Protein AF-A0AA38IIN2-F1 (afdb_monomer_lite)

Secondary structure (DSSP, 8-state):
---------PPP-----------------PPPHHHHHHHHHHHHHHHHHHHHHHHHHHHHHHHTTTS-HHHHHHHHHHHTHHHHHHHHHHHHHHTTS-SS--HHHHHHHHHHHHHHHHHHHHHHHHHHHHHHHHTPPP---------PPP--------PPPP-S-HHHHHHHHHHHHHHHHHTTSS-S-----------------

Sequence (205 aa):
MVMTRSQTFDAPHMAGAEGDDNAETFSDSNPTPEDAGNLQILLLKRNRIHDEISRFKLWFETNNLSTSASRLRVRLRDFVRIKAQFDKIHSQIEALDDPTPDLEQATTRLYFENAYYDLCADVEDAIEQKRVNTSSPAPQGNAPTSTPSPSVQLLPNVIKPFRGIYTEWLPFYNTFKTQKVSTFTAAVNRNSTQSTCYFFVKNLI

Organism: NCBI:txid2755281

Radius of gyration: 36.17 Å; chains: 1; bounding box: 112×60×88 Å

pLDDT: mean 70.63, std 22.75, range [29.53, 97.56]

Foldseek 3Di:
DDDDDDDDDDDDDDDDDDPPPPPPPPPPPDQDPVLVVVLVVLVVQLVVLVVVLVVLVVCCVVCLVVDALVVLVVVLVVNVVSLVVNVVSLVSNCVSPPVDPPPVSVVVNVVVVCSSVVSSVVSVVSSVVNVVVVPDDDDDDDDDDDDDDDDDDDDDLDQDDDPPDPVCVVVNVVSVVVVVVPVVPPPDDDDDDDDDDDDDDDDDD

Structure (mmCIF, N/CA/C/O backbone):
data_AF-A0AA38IIN2-F1
#
_entry.id   AF-A0AA38IIN2-F1
#
loop_
_atom_site.group_PDB
_atom_site.id
_atom_site.type_symbol
_atom_site.label_atom_id
_atom_site.label_alt_id
_atom_site.label_comp_id
_atom_site.label_asym_id
_atom_site.label_entity_id
_atom_site.label_seq_id
_atom_site.pdbx_PDB_ins_code
_atom_site.Cartn_x
_atom_site.Cartn_y
_atom_site.Cartn_z
_atom_site.occupancy
_atom_site.B_iso_or_equiv
_atom_site.auth_seq_id
_atom_site.auth_comp_id
_atom_site.auth_asym_id
_atom_site.auth_atom_id
_atom_site.pdbx_PDB_model_num
ATOM 1 N N . MET A 1 1 ? 80.466 -40.285 -0.210 1.00 37.25 1 MET A N 1
ATOM 2 C CA . MET A 1 1 ? 81.226 -39.044 -0.447 1.00 37.25 1 MET A CA 1
ATOM 3 C C . MET A 1 1 ? 80.935 -38.596 -1.875 1.00 37.25 1 MET A C 1
ATOM 5 O O . MET A 1 1 ? 81.467 -39.187 -2.792 1.00 37.25 1 MET A O 1
ATOM 9 N N . VAL A 1 2 ? 79.974 -37.673 -1.997 1.00 37.47 2 VAL A N 1
ATOM 10 C CA . VAL A 1 2 ? 79.935 -36.507 -2.904 1.00 37.47 2 VAL A CA 1
ATOM 11 C C . VAL A 1 2 ? 80.056 -36.687 -4.443 1.00 37.47 2 VAL A C 1
ATOM 13 O O . VAL A 1 2 ? 81.055 -37.190 -4.936 1.00 37.47 2 VAL A O 1
ATOM 16 N N . MET A 1 3 ? 79.073 -36.063 -5.135 1.00 35.34 3 MET A N 1
ATOM 17 C CA . MET A 1 3 ? 79.072 -35.463 -6.500 1.00 35.34 3 MET A CA 1
ATOM 18 C C . MET A 1 3 ? 78.912 -36.403 -7.720 1.00 35.34 3 MET A C 1
ATOM 20 O O . MET A 1 3 ? 79.564 -37.428 -7.792 1.00 35.34 3 MET A O 1
ATOM 24 N N . THR A 1 4 ? 78.104 -36.141 -8.762 1.00 44.09 4 THR A N 1
ATOM 25 C CA . THR A 1 4 ? 77.094 -35.105 -9.088 1.00 44.09 4 THR A CA 1
ATOM 26 C C . THR A 1 4 ? 76.331 -35.538 -10.353 1.00 44.09 4 THR A C 1
ATOM 28 O O . THR A 1 4 ? 76.846 -36.275 -11.187 1.00 44.09 4 THR A O 1
ATOM 31 N N . ARG A 1 5 ? 75.104 -35.031 -10.480 1.00 45.69 5 ARG A N 1
ATOM 32 C CA . ARG A 1 5 ? 74.137 -35.153 -11.584 1.00 45.69 5 ARG A CA 1
ATOM 33 C C . ARG A 1 5 ? 74.576 -34.342 -12.818 1.00 45.69 5 ARG A C 1
ATOM 35 O O . ARG A 1 5 ? 75.129 -33.261 -12.641 1.00 45.69 5 ARG A O 1
ATOM 42 N N . SER A 1 6 ? 74.217 -34.769 -14.031 1.00 44.28 6 SER A N 1
ATOM 43 C CA . SER A 1 6 ? 73.877 -33.851 -15.137 1.00 44.28 6 SER A CA 1
ATOM 44 C C . SER A 1 6 ? 72.943 -34.521 -16.143 1.00 44.28 6 SER A C 1
ATOM 46 O O . SER A 1 6 ? 73.238 -35.576 -16.695 1.00 44.28 6 SER A O 1
ATOM 48 N N . GLN A 1 7 ? 71.780 -33.890 -16.286 1.00 44.19 7 GLN A N 1
ATOM 49 C CA . GLN A 1 7 ? 70.717 -34.147 -17.248 1.00 44.19 7 GLN A CA 1
ATOM 50 C C . GLN A 1 7 ? 71.122 -33.669 -18.644 1.00 44.19 7 GLN A C 1
ATOM 52 O O . GLN A 1 7 ? 71.757 -32.627 -18.771 1.00 44.19 7 GLN A O 1
ATOM 57 N N . THR A 1 8 ? 70.615 -34.345 -19.669 1.00 42.16 8 THR A N 1
ATOM 58 C CA . THR A 1 8 ? 70.169 -33.732 -20.929 1.00 42.16 8 THR A CA 1
ATOM 59 C C . THR A 1 8 ? 68.946 -34.527 -21.385 1.00 42.16 8 THR A C 1
ATOM 61 O O . THR A 1 8 ? 69.006 -35.743 -21.541 1.00 42.16 8 THR A O 1
ATOM 64 N N . PHE A 1 9 ? 67.801 -33.853 -21.468 1.00 39.28 9 PHE A N 1
ATOM 65 C CA . PHE A 1 9 ? 66.529 -34.394 -21.938 1.00 39.28 9 PHE A CA 1
ATOM 66 C C . PHE A 1 9 ? 66.042 -33.388 -22.975 1.00 39.28 9 PHE A C 1
ATOM 68 O O . PHE A 1 9 ? 65.547 -32.326 -22.603 1.00 39.28 9 PHE A O 1
ATOM 75 N N . ASP A 1 10 ? 66.291 -33.680 -24.249 1.00 41.75 10 ASP A N 1
ATOM 76 C CA . ASP A 1 10 ? 65.838 -32.846 -25.358 1.00 41.75 10 ASP A CA 1
ATOM 77 C C . ASP A 1 10 ? 64.460 -33.306 -25.849 1.00 41.75 10 ASP A C 1
ATOM 79 O O . ASP A 1 10 ? 64.135 -34.494 -25.886 1.00 41.75 10 ASP A O 1
ATOM 83 N N . ALA A 1 11 ? 63.649 -32.293 -26.135 1.00 46.84 11 ALA A N 1
ATOM 84 C CA . ALA A 1 11 ? 62.199 -32.254 -26.269 1.00 46.84 11 ALA A CA 1
ATOM 85 C C . ALA A 1 11 ? 61.565 -33.177 -27.331 1.00 46.84 11 ALA A C 1
ATOM 87 O O . ALA A 1 11 ? 62.163 -33.428 -28.380 1.00 46.84 11 ALA A O 1
ATOM 88 N N . PRO A 1 12 ? 60.285 -33.562 -27.151 1.00 48.09 12 PRO A N 1
ATOM 89 C CA . PRO A 1 12 ? 59.449 -34.013 -28.245 1.00 48.09 12 PRO A CA 1
ATOM 90 C C . PRO A 1 12 ? 58.791 -32.845 -29.001 1.00 48.09 12 PRO A C 1
ATOM 92 O O . PRO A 1 12 ? 58.353 -31.839 -28.448 1.00 48.09 12 PRO A O 1
ATOM 95 N N . HIS A 1 13 ? 58.746 -33.087 -30.304 1.00 47.25 13 HIS A N 1
ATOM 96 C CA . HIS A 1 13 ? 58.070 -32.443 -31.421 1.00 47.25 13 HIS A CA 1
ATOM 97 C C . HIS A 1 13 ? 56.700 -31.796 -31.114 1.00 47.25 13 HIS A C 1
ATOM 99 O O . HIS A 1 13 ? 55.785 -32.442 -30.608 1.00 47.25 13 HIS A O 1
ATOM 105 N N . MET A 1 14 ? 56.567 -30.526 -31.510 1.00 44.56 14 MET A N 1
ATOM 106 C CA . MET A 1 14 ? 55.310 -29.783 -31.639 1.00 44.56 14 MET A CA 1
ATOM 107 C C . MET A 1 14 ? 54.423 -30.427 -32.715 1.00 44.56 14 MET A C 1
ATOM 109 O O . MET A 1 14 ? 54.781 -30.405 -33.892 1.00 44.56 14 MET A O 1
ATOM 113 N N . ALA A 1 15 ? 53.258 -30.948 -32.330 1.00 47.69 15 ALA A N 1
ATOM 114 C CA . ALA A 1 15 ? 52.160 -31.251 -33.245 1.00 47.69 15 ALA A CA 1
ATOM 115 C C . ALA A 1 15 ? 50.948 -30.417 -32.820 1.00 47.69 15 ALA A C 1
ATOM 117 O O . ALA A 1 15 ? 50.553 -30.437 -31.654 1.00 47.69 15 ALA A O 1
ATOM 118 N N . GLY A 1 16 ? 50.443 -29.624 -33.765 1.00 43.41 16 GLY A N 1
ATOM 119 C CA . GLY A 1 16 ? 49.413 -28.616 -33.557 1.00 43.41 16 GLY A CA 1
ATOM 120 C C . GLY A 1 16 ? 48.119 -29.193 -32.997 1.00 43.41 16 GLY A C 1
ATOM 121 O O . GLY A 1 16 ? 47.568 -30.151 -33.533 1.00 43.41 16 GLY A O 1
ATOM 122 N N . ALA A 1 17 ? 47.638 -28.565 -31.929 1.00 46.12 17 ALA A N 1
ATOM 123 C CA . ALA A 1 17 ? 46.235 -28.595 -31.574 1.00 46.12 17 ALA A CA 1
ATOM 124 C C . ALA A 1 17 ? 45.556 -27.480 -32.376 1.00 46.12 17 ALA A C 1
ATOM 126 O O . ALA A 1 17 ? 45.857 -26.301 -32.182 1.00 46.12 17 ALA A O 1
ATOM 127 N N . GLU A 1 18 ? 44.699 -27.876 -33.313 1.00 44.84 18 GLU A N 1
ATOM 128 C CA . GLU A 1 18 ? 43.698 -27.007 -33.920 1.00 44.84 18 GLU A CA 1
ATOM 129 C C . GLU A 1 18 ? 42.828 -26.469 -32.778 1.00 44.84 18 GLU A C 1
ATOM 131 O O . GLU A 1 18 ? 42.110 -27.216 -32.114 1.00 44.84 18 GLU A O 1
ATOM 136 N N . GLY A 1 19 ? 43.001 -25.185 -32.469 1.00 43.84 19 GLY A N 1
ATOM 137 C CA . GLY A 1 19 ? 42.084 -24.464 -31.609 1.00 43.84 19 GLY A CA 1
ATOM 138 C C . GLY A 1 19 ? 40.796 -24.267 -32.388 1.00 43.84 19 GLY A C 1
ATOM 139 O O . GLY A 1 19 ? 40.802 -23.593 -33.414 1.00 43.84 19 GLY A O 1
ATOM 140 N N . ASP A 1 20 ? 39.722 -24.885 -31.907 1.00 42.12 20 ASP A N 1
ATOM 141 C CA . ASP A 1 20 ? 38.364 -24.500 -32.256 1.00 42.12 20 ASP A CA 1
ATOM 142 C C . ASP A 1 20 ? 38.212 -23.003 -31.959 1.00 42.12 20 ASP A C 1
ATOM 144 O O . ASP A 1 20 ? 38.086 -22.591 -30.802 1.00 42.12 20 ASP A O 1
ATOM 148 N N . ASP A 1 21 ? 38.222 -22.191 -33.015 1.00 45.72 21 ASP A N 1
ATOM 149 C CA . ASP A 1 21 ? 37.732 -20.818 -33.010 1.00 45.72 21 ASP A CA 1
ATOM 150 C C . ASP A 1 21 ? 36.213 -20.863 -32.808 1.00 45.72 21 ASP A C 1
ATOM 152 O O . ASP A 1 21 ? 35.408 -20.616 -33.709 1.00 45.72 21 ASP A O 1
ATOM 156 N N . ASN A 1 22 ? 35.802 -21.218 -31.592 1.00 48.38 22 ASN A N 1
ATOM 157 C CA . ASN A 1 22 ? 34.455 -21.001 -31.115 1.00 48.38 22 ASN A CA 1
ATOM 158 C C . ASN A 1 22 ? 34.345 -19.496 -30.867 1.00 48.38 22 ASN A C 1
ATOM 160 O O . ASN A 1 22 ? 34.584 -18.996 -29.767 1.00 48.38 22 ASN A O 1
ATOM 164 N N . ALA A 1 23 ? 34.077 -18.761 -31.946 1.00 47.97 23 ALA A N 1
ATOM 165 C CA . ALA A 1 23 ? 33.646 -17.381 -31.895 1.00 47.97 23 ALA A CA 1
ATOM 166 C C . ALA A 1 23 ? 32.319 -17.356 -31.133 1.00 47.97 23 ALA A C 1
ATOM 168 O O . ALA A 1 23 ? 31.242 -17.418 -31.731 1.00 47.97 23 ALA A O 1
ATOM 169 N N . GLU A 1 24 ? 32.403 -17.297 -29.801 1.00 45.38 24 GLU A N 1
ATOM 170 C CA . GLU A 1 24 ? 31.314 -16.826 -28.967 1.00 45.38 24 GLU A CA 1
ATOM 171 C C . GLU A 1 24 ? 30.926 -15.471 -29.534 1.00 45.38 24 GLU A C 1
ATOM 173 O O . GLU A 1 24 ? 31.621 -14.462 -29.402 1.00 45.38 24 GLU A O 1
ATOM 178 N N . THR A 1 25 ? 29.832 -15.495 -30.283 1.00 44.25 25 THR A N 1
ATOM 179 C CA . THR A 1 25 ? 29.162 -14.316 -30.777 1.00 44.25 25 THR A CA 1
ATOM 180 C C . THR A 1 25 ? 28.652 -13.654 -29.512 1.00 44.25 25 THR A C 1
ATOM 182 O O . THR A 1 25 ? 27.611 -14.031 -28.979 1.00 44.25 25 THR A O 1
ATOM 185 N N . PHE A 1 26 ? 29.464 -12.753 -28.960 1.00 47.00 26 PHE A N 1
ATOM 186 C CA . PHE A 1 26 ? 29.083 -11.880 -27.869 1.00 47.00 26 PHE A CA 1
ATOM 187 C C . PHE A 1 26 ? 27.929 -11.052 -28.424 1.00 47.00 26 PHE A C 1
ATOM 189 O O . PHE A 1 26 ? 28.128 -10.102 -29.182 1.00 47.00 26 PHE A O 1
ATOM 196 N N . SER A 1 27 ? 26.716 -11.549 -28.187 1.00 46.03 27 SER A N 1
ATOM 197 C CA . SER A 1 27 ? 25.481 -10.932 -28.623 1.00 46.03 27 SER A CA 1
ATOM 198 C C . SER A 1 27 ? 25.380 -9.644 -27.832 1.00 46.03 27 SER A C 1
ATOM 200 O O . SER A 1 27 ? 24.956 -9.652 -26.678 1.00 46.03 27 SER A O 1
ATOM 202 N N . ASP A 1 28 ? 25.869 -8.567 -28.441 1.00 50.94 28 ASP A N 1
ATOM 203 C CA . ASP A 1 28 ? 25.686 -7.196 -27.998 1.00 50.94 28 ASP A CA 1
ATOM 204 C C . ASP A 1 28 ? 24.179 -7.028 -27.783 1.00 50.94 28 ASP A C 1
ATOM 206 O O . ASP A 1 28 ? 23.395 -6.981 -28.734 1.00 50.94 28 ASP A O 1
ATOM 210 N N . SER A 1 29 ? 23.758 -7.145 -26.522 1.00 60.03 29 SER A N 1
ATOM 211 C CA . SER A 1 29 ? 22.361 -7.297 -26.117 1.00 60.03 29 SER A CA 1
ATOM 212 C C . SER A 1 29 ? 21.715 -5.924 -26.116 1.00 60.03 29 SER A C 1
ATOM 214 O O . SER A 1 29 ? 21.272 -5.416 -25.097 1.00 60.03 29 SER A O 1
ATOM 216 N N . ASN A 1 30 ? 21.728 -5.280 -27.278 1.00 59.03 30 ASN A N 1
ATOM 217 C CA . ASN A 1 30 ? 21.045 -4.022 -27.467 1.00 59.03 30 ASN A CA 1
ATOM 218 C C . ASN A 1 30 ? 19.540 -4.345 -27.479 1.00 59.03 30 ASN A C 1
ATOM 220 O O . ASN A 1 30 ? 19.116 -5.148 -28.321 1.00 59.03 30 ASN A O 1
ATOM 224 N N . PRO A 1 31 ? 18.739 -3.797 -26.547 1.00 61.00 31 PRO A N 1
ATOM 225 C CA . PRO A 1 31 ? 17.331 -4.148 -26.411 1.00 61.00 31 PRO A CA 1
ATOM 226 C C . PRO A 1 31 ? 16.607 -3.934 -27.738 1.00 61.00 31 PRO A C 1
ATOM 228 O O . PRO A 1 31 ? 16.765 -2.900 -28.399 1.00 61.00 31 PRO A O 1
ATOM 231 N N . THR A 1 32 ? 15.820 -4.925 -28.161 1.00 70.69 32 THR A N 1
ATOM 232 C CA . THR A 1 32 ? 15.097 -4.812 -29.426 1.00 70.69 32 THR A CA 1
ATOM 233 C C . THR A 1 32 ? 14.050 -3.689 -29.322 1.00 70.69 32 THR A C 1
ATOM 235 O O . THR A 1 32 ? 13.562 -3.385 -28.229 1.00 70.69 32 THR A O 1
ATOM 238 N N . PRO A 1 33 ? 13.644 -3.046 -30.435 1.00 70.19 33 PRO A N 1
ATOM 239 C CA . PRO A 1 33 ? 12.609 -2.005 -30.406 1.00 70.19 33 PRO A CA 1
ATOM 240 C C . PRO A 1 33 ? 11.280 -2.463 -29.779 1.00 70.19 33 PRO A C 1
ATOM 242 O O . PRO A 1 33 ? 10.521 -1.643 -29.259 1.00 70.19 33 PRO A O 1
ATOM 245 N N . GLU A 1 34 ? 11.000 -3.768 -29.821 1.00 76.38 34 GLU A N 1
ATOM 246 C CA . GLU A 1 34 ? 9.839 -4.389 -29.185 1.00 76.38 34 GLU A CA 1
ATOM 247 C C . GLU A 1 34 ? 9.976 -4.417 -27.653 1.00 76.38 34 GLU A C 1
ATOM 249 O O . GLU A 1 34 ? 9.032 -4.051 -26.947 1.00 76.38 34 GLU A O 1
ATOM 254 N N . ASP A 1 35 ? 11.164 -4.734 -27.132 1.00 78.31 35 ASP A N 1
ATOM 255 C CA . ASP A 1 35 ? 11.463 -4.727 -25.693 1.00 78.31 35 ASP A CA 1
ATOM 256 C C . ASP A 1 35 ? 11.364 -3.318 -25.103 1.00 78.31 35 ASP A C 1
ATOM 258 O O . ASP A 1 35 ? 10.738 -3.119 -24.060 1.00 78.31 35 ASP A O 1
ATOM 262 N N . ALA A 1 36 ? 11.874 -2.311 -25.818 1.00 74.44 36 ALA A N 1
ATOM 263 C CA . ALA A 1 36 ? 11.761 -0.909 -25.415 1.00 74.44 36 ALA A CA 1
ATOM 264 C C . ALA A 1 36 ? 10.294 -0.431 -25.352 1.00 74.44 36 ALA A C 1
ATOM 266 O O . ALA A 1 36 ? 9.897 0.288 -24.428 1.00 74.44 36 ALA A O 1
ATOM 267 N N . GLY A 1 37 ? 9.460 -0.853 -26.310 1.00 81.56 37 GLY A N 1
ATOM 268 C CA . GLY A 1 37 ? 8.020 -0.577 -26.300 1.00 81.56 37 GLY A CA 1
ATOM 269 C C . GLY A 1 37 ? 7.296 -1.263 -25.137 1.00 81.56 37 GLY A C 1
ATOM 270 O O . GLY A 1 37 ? 6.460 -0.649 -24.464 1.00 81.56 37 GLY A O 1
ATOM 271 N N . ASN A 1 38 ? 7.652 -2.515 -24.85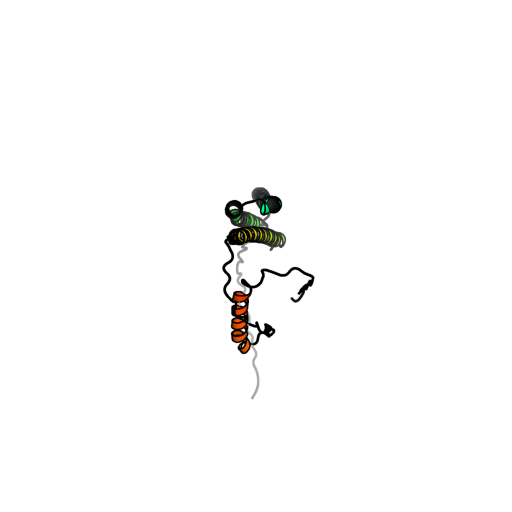1 1.00 89.00 38 ASN A N 1
ATOM 272 C CA . ASN A 1 38 ? 7.104 -3.283 -23.735 1.00 89.00 38 ASN A CA 1
ATOM 273 C C . ASN A 1 38 ? 7.499 -2.686 -22.376 1.00 89.00 38 ASN A C 1
ATOM 275 O O . ASN A 1 38 ? 6.640 -2.553 -21.496 1.00 89.00 38 ASN A O 1
ATOM 279 N N . LEU A 1 39 ? 8.748 -2.243 -22.225 1.00 89.12 39 LEU A N 1
ATOM 280 C CA . LEU A 1 39 ? 9.251 -1.579 -21.024 1.00 89.12 39 LEU A CA 1
ATOM 281 C C . LEU A 1 39 ? 8.462 -0.298 -20.715 1.00 89.12 39 LEU A C 1
ATOM 283 O O . LEU A 1 39 ? 7.964 -0.131 -19.601 1.00 89.12 39 LEU A O 1
ATOM 287 N N . GLN A 1 40 ? 8.240 0.564 -21.711 1.00 90.19 40 GLN A N 1
ATOM 288 C CA . GLN A 1 40 ? 7.426 1.780 -21.558 1.00 90.19 40 GLN A CA 1
ATOM 289 C C . GLN A 1 40 ? 6.001 1.472 -21.073 1.00 90.19 40 GLN A C 1
ATOM 291 O O . GLN A 1 40 ? 5.478 2.125 -20.165 1.00 90.19 40 GLN A O 1
ATOM 296 N N . ILE A 1 41 ? 5.365 0.438 -21.631 1.00 93.81 41 ILE A N 1
ATOM 297 C CA . ILE A 1 41 ? 4.025 0.007 -21.210 1.00 93.81 41 ILE A CA 1
ATOM 298 C C . ILE A 1 41 ? 4.031 -0.458 -19.748 1.00 93.81 41 ILE A C 1
ATOM 300 O O . ILE A 1 41 ? 3.084 -0.173 -19.006 1.00 93.81 41 ILE A O 1
ATOM 304 N N . LEU A 1 42 ? 5.068 -1.175 -19.317 1.00 93.44 42 LEU A N 1
ATOM 305 C CA . LEU A 1 42 ? 5.196 -1.649 -17.941 1.00 93.44 42 LEU A CA 1
ATOM 306 C C . LEU A 1 42 ? 5.449 -0.505 -16.958 1.00 93.44 42 LEU A C 1
ATOM 308 O O . LEU A 1 42 ? 4.787 -0.457 -15.919 1.00 93.44 42 LEU A O 1
ATOM 312 N N . LEU A 1 43 ? 6.301 0.461 -17.308 1.00 92.31 43 LEU A N 1
ATOM 313 C CA . LEU A 1 43 ? 6.528 1.670 -16.511 1.00 92.31 43 LEU A CA 1
ATOM 314 C C . LEU A 1 43 ? 5.228 2.461 -16.313 1.00 92.31 43 LEU A C 1
ATOM 316 O O . LEU A 1 43 ? 4.892 2.844 -15.191 1.00 92.31 43 LEU A O 1
ATOM 320 N N . LEU A 1 44 ? 4.427 2.626 -17.370 1.00 94.38 44 LEU A N 1
ATOM 321 C CA . LEU A 1 44 ? 3.109 3.260 -17.272 1.00 94.38 44 LEU A CA 1
ATOM 322 C C . LEU A 1 44 ? 2.157 2.486 -16.350 1.00 94.38 44 LEU A C 1
ATOM 324 O O . LEU A 1 44 ? 1.428 3.094 -15.564 1.00 94.38 44 LEU A O 1
ATOM 328 N N . LYS A 1 45 ? 2.150 1.149 -16.416 1.00 94.75 45 LYS A N 1
ATOM 329 C CA . LYS A 1 45 ? 1.337 0.314 -15.515 1.00 94.75 45 LYS A CA 1
ATOM 330 C C . LYS A 1 45 ? 1.787 0.444 -14.058 1.00 94.75 45 LYS A C 1
ATOM 332 O O . LYS A 1 45 ? 0.933 0.576 -13.184 1.00 94.75 45 LYS A O 1
ATOM 337 N N . ARG A 1 46 ? 3.098 0.468 -13.797 1.00 94.75 46 ARG A N 1
ATOM 338 C CA . ARG A 1 46 ? 3.671 0.707 -12.462 1.00 94.75 46 ARG A CA 1
ATOM 339 C C . ARG A 1 46 ? 3.237 2.068 -11.913 1.00 94.75 46 ARG A C 1
ATOM 341 O O . ARG A 1 46 ? 2.789 2.150 -10.773 1.00 94.75 46 ARG A O 1
ATOM 348 N N . ASN A 1 47 ? 3.292 3.117 -12.732 1.00 93.31 47 ASN A N 1
ATOM 349 C CA . ASN A 1 47 ? 2.880 4.461 -12.320 1.00 93.31 47 ASN A CA 1
ATOM 350 C C . ASN A 1 47 ? 1.388 4.516 -11.958 1.00 93.31 47 ASN A C 1
ATOM 352 O O . ASN A 1 47 ? 1.023 5.112 -10.951 1.00 93.31 47 ASN A O 1
ATOM 356 N N . ARG A 1 48 ? 0.523 3.810 -12.696 1.00 94.25 48 ARG A N 1
ATOM 357 C CA . ARG A 1 48 ? -0.905 3.710 -12.338 1.00 94.25 48 ARG A CA 1
ATOM 358 C C . ARG A 1 48 ? -1.131 3.069 -10.970 1.00 94.25 48 ARG A C 1
ATOM 360 O O . ARG A 1 48 ? -2.018 3.503 -10.242 1.00 94.25 48 ARG A O 1
ATOM 367 N N . ILE A 1 49 ? -0.338 2.058 -10.621 1.00 95.06 49 ILE A N 1
ATOM 368 C CA . ILE A 1 49 ? -0.377 1.429 -9.296 1.00 95.06 49 ILE A CA 1
ATOM 369 C C . ILE A 1 49 ? 0.071 2.417 -8.212 1.00 95.06 49 ILE A C 1
ATOM 371 O O . ILE A 1 49 ? -0.577 2.540 -7.174 1.00 95.06 49 ILE A O 1
ATOM 375 N N . HIS A 1 50 ? 1.129 3.182 -8.467 1.00 92.38 50 HIS A N 1
ATOM 376 C CA . HIS A 1 50 ? 1.556 4.250 -7.565 1.00 92.38 50 HIS A CA 1
ATOM 377 C C . HIS A 1 50 ? 0.453 5.312 -7.357 1.00 92.38 50 HIS A C 1
ATOM 379 O O . HIS A 1 50 ? 0.184 5.746 -6.230 1.00 92.38 50 HIS A O 1
ATOM 385 N N . ASP A 1 51 ? -0.267 5.677 -8.420 1.00 93.88 51 ASP A N 1
ATOM 386 C CA . ASP A 1 51 ? -1.417 6.581 -8.336 1.00 93.88 51 ASP A CA 1
ATOM 387 C C . ASP A 1 51 ? -2.578 5.980 -7.529 1.00 93.88 51 ASP A C 1
ATOM 389 O O . ASP A 1 51 ? -3.356 6.713 -6.917 1.00 93.88 51 ASP A O 1
ATOM 393 N N . GLU A 1 52 ? -2.750 4.656 -7.512 1.00 94.00 52 GLU A N 1
ATOM 394 C CA . GLU A 1 52 ? -3.739 3.997 -6.647 1.00 94.00 52 GLU A CA 1
ATOM 395 C C . GLU A 1 52 ? -3.391 4.142 -5.166 1.00 94.00 52 GLU A C 1
ATOM 397 O O . GLU A 1 52 ? -4.280 4.481 -4.381 1.00 94.00 52 GLU A O 1
ATOM 402 N N . ILE A 1 53 ? -2.117 3.983 -4.792 1.00 94.94 53 ILE A N 1
ATOM 403 C CA . ILE A 1 53 ? -1.648 4.250 -3.422 1.00 94.94 53 ILE A CA 1
ATOM 404 C C . ILE A 1 53 ? -1.931 5.701 -3.045 1.00 94.94 53 ILE A C 1
ATOM 406 O O . ILE A 1 53 ? -2.565 5.964 -2.023 1.00 94.94 53 ILE A O 1
ATOM 410 N N . SER A 1 54 ? -1.538 6.640 -3.904 1.00 94.62 54 SER A N 1
ATOM 411 C CA . SER A 1 54 ? -1.725 8.075 -3.668 1.00 94.62 54 SER A CA 1
ATOM 412 C C . SER A 1 54 ? -3.204 8.441 -3.500 1.00 94.62 54 SER A C 1
ATOM 414 O O . SER A 1 54 ? -3.579 9.163 -2.575 1.00 94.62 54 SER A O 1
ATOM 416 N N . ARG A 1 55 ? -4.078 7.891 -4.353 1.00 95.88 55 ARG A N 1
ATOM 417 C CA . ARG A 1 55 ? -5.531 8.090 -4.263 1.00 95.88 55 ARG A CA 1
ATOM 418 C C . ARG A 1 55 ? -6.120 7.484 -2.998 1.00 95.88 55 ARG A C 1
ATOM 420 O O . ARG A 1 55 ? -7.008 8.096 -2.402 1.00 95.88 55 ARG A O 1
ATOM 427 N N . PHE A 1 56 ? -5.669 6.297 -2.591 1.00 96.62 56 PHE A N 1
ATOM 428 C CA . PHE A 1 56 ? -6.170 5.683 -1.368 1.00 96.62 56 PHE A CA 1
ATOM 429 C C . PHE A 1 56 ? -5.721 6.456 -0.132 1.00 96.62 56 PHE A C 1
ATOM 431 O O . PHE A 1 56 ? -6.560 6.733 0.723 1.00 96.62 56 PHE A O 1
ATOM 438 N N . LYS A 1 57 ? -4.458 6.887 -0.089 1.00 96.56 57 LYS A N 1
ATOM 439 C CA . LYS A 1 57 ? -3.917 7.737 0.972 1.00 96.56 57 LYS A CA 1
ATOM 440 C C . LYS A 1 57 ? -4.708 9.033 1.115 1.00 96.56 57 LYS A C 1
ATOM 442 O O . LYS A 1 57 ? -5.256 9.290 2.181 1.00 96.56 57 LYS A O 1
ATOM 447 N N . LEU A 1 58 ? -4.875 9.785 0.025 1.00 96.62 58 LEU A N 1
ATOM 448 C CA . LEU A 1 58 ? -5.650 11.029 0.032 1.00 96.62 58 LEU A CA 1
ATOM 449 C C . LEU A 1 58 ? -7.090 10.799 0.506 1.00 96.62 58 LEU A C 1
ATOM 451 O O . LEU A 1 58 ? -7.629 11.552 1.321 1.00 96.62 58 LEU A O 1
ATOM 455 N N . TRP A 1 59 ? -7.729 9.742 -0.004 1.00 96.81 59 TRP A N 1
ATOM 456 C CA . TRP A 1 59 ? -9.072 9.381 0.426 1.00 96.81 59 TRP A CA 1
ATOM 457 C C . TRP A 1 59 ? -9.110 9.062 1.924 1.00 96.81 59 TRP A C 1
ATOM 459 O O . TRP A 1 59 ? -10.020 9.528 2.610 1.00 96.81 59 TRP A O 1
ATOM 469 N N . PHE A 1 60 ? -8.145 8.296 2.431 1.00 96.81 60 PHE A N 1
ATOM 470 C CA . PHE A 1 60 ? -8.065 7.909 3.834 1.00 96.81 60 PHE A CA 1
ATOM 471 C C . PHE A 1 60 ? -7.861 9.128 4.734 1.00 96.81 60 PHE A C 1
ATOM 473 O O . PHE A 1 60 ? -8.671 9.343 5.630 1.00 96.81 60 PHE A O 1
ATOM 480 N N . GLU A 1 61 ? -6.881 9.980 4.445 1.00 94.94 61 GLU A N 1
ATOM 481 C CA . GLU A 1 61 ? -6.608 11.209 5.203 1.00 94.94 61 GLU A CA 1
ATOM 482 C C . GLU A 1 61 ? -7.828 12.141 5.257 1.00 94.94 61 GLU A C 1
ATOM 484 O O . GLU A 1 61 ? -8.115 12.742 6.289 1.00 94.94 61 GLU A O 1
ATOM 489 N N . THR A 1 62 ? -8.603 12.209 4.171 1.00 94.56 62 THR A N 1
ATOM 490 C CA . THR A 1 62 ? -9.799 13.064 4.097 1.00 94.56 62 THR A CA 1
ATOM 491 C C . THR A 1 62 ? -11.016 12.461 4.812 1.00 94.56 62 THR A C 1
ATOM 493 O O . THR A 1 62 ? -11.886 13.190 5.286 1.00 94.56 62 THR A O 1
ATOM 496 N N . ASN A 1 63 ? -11.134 11.129 4.865 1.00 92.75 63 ASN A N 1
ATOM 497 C CA . ASN A 1 63 ? -12.382 10.451 5.247 1.00 92.75 63 ASN A CA 1
ATOM 498 C C . ASN A 1 63 ? -12.265 9.548 6.484 1.00 92.75 63 ASN A C 1
ATOM 500 O O . ASN A 1 63 ? -13.284 9.004 6.920 1.00 92.75 63 ASN A O 1
ATOM 504 N N . ASN A 1 64 ? -11.078 9.339 7.057 1.00 90.44 64 ASN A N 1
ATOM 505 C CA . ASN A 1 64 ? -10.875 8.361 8.131 1.00 90.44 64 ASN A CA 1
ATOM 506 C C . ASN A 1 64 ? -11.753 8.640 9.365 1.00 90.44 64 ASN A C 1
ATOM 508 O O . ASN A 1 64 ? -12.342 7.707 9.911 1.00 90.44 64 ASN A O 1
ATOM 512 N N . LEU A 1 65 ? -11.927 9.899 9.772 1.00 89.38 65 LEU A N 1
ATOM 513 C CA . LEU A 1 65 ? -12.700 10.277 10.957 1.00 89.38 65 LEU A CA 1
ATOM 514 C C . LEU A 1 65 ? -14.195 10.002 10.768 1.00 89.38 65 LEU A C 1
ATOM 516 O O . LEU A 1 65 ? -14.818 9.392 11.637 1.00 89.38 65 LEU A O 1
ATOM 520 N N . SER A 1 66 ? -14.748 10.377 9.613 1.00 91.06 66 SER A N 1
ATOM 521 C CA . SER A 1 66 ? -16.176 10.253 9.289 1.00 91.06 66 SER A CA 1
ATOM 522 C C . SER A 1 66 ? -16.582 8.854 8.815 1.00 91.06 66 SER A C 1
ATOM 524 O O . SER A 1 66 ? -17.764 8.512 8.815 1.00 91.06 66 SER A O 1
ATOM 526 N N . THR A 1 67 ? -15.620 8.016 8.428 1.00 92.88 67 THR A N 1
ATOM 527 C CA . THR A 1 67 ? -15.897 6.680 7.896 1.00 92.88 67 THR A CA 1
ATOM 528 C C . THR A 1 67 ? -16.007 5.625 9.002 1.00 92.88 67 THR A C 1
ATOM 530 O O . THR A 1 67 ? -15.206 5.568 9.936 1.00 92.88 67 THR A O 1
ATOM 533 N N . SER A 1 68 ? -16.999 4.739 8.884 1.00 93.00 68 SER A N 1
ATOM 534 C CA . SER A 1 68 ? -17.169 3.566 9.754 1.00 93.00 68 SER A CA 1
ATOM 535 C C . SER A 1 68 ? -16.044 2.538 9.569 1.00 93.00 68 SER A C 1
ATOM 537 O O . SER A 1 68 ? -15.612 2.302 8.438 1.00 93.00 68 SER A O 1
ATOM 539 N N . ALA A 1 69 ? -15.673 1.821 10.633 1.00 93.69 69 ALA A N 1
ATOM 540 C CA . ALA A 1 69 ? -14.647 0.771 10.586 1.00 93.69 69 ALA A CA 1
ATOM 541 C C . ALA A 1 69 ? -14.929 -0.334 9.543 1.00 93.69 69 ALA A C 1
ATOM 543 O O . ALA A 1 69 ? -14.012 -0.838 8.903 1.00 93.69 69 ALA A O 1
ATOM 544 N N . SER A 1 70 ? -16.196 -0.696 9.315 1.00 94.19 70 SER A N 1
ATOM 545 C CA . SER A 1 70 ? -16.584 -1.689 8.299 1.00 94.19 70 SER A CA 1
ATOM 546 C C . SER A 1 70 ? -16.218 -1.253 6.875 1.00 94.19 70 SER A C 1
ATOM 548 O O . SER A 1 70 ? -15.648 -2.035 6.119 1.00 94.19 70 SER A O 1
ATOM 550 N N . ARG A 1 71 ? -16.488 0.006 6.516 1.00 94.12 71 ARG A N 1
ATOM 551 C CA . ARG A 1 71 ? -16.137 0.573 5.203 1.00 94.12 71 ARG A CA 1
ATOM 552 C C . ARG A 1 71 ? -14.624 0.705 5.009 1.00 94.12 71 ARG A C 1
ATOM 554 O O . ARG A 1 71 ? -14.154 0.469 3.898 1.00 94.12 71 ARG A O 1
ATOM 561 N N . LEU A 1 72 ? -13.874 1.024 6.071 1.00 95.31 72 LEU A N 1
ATOM 562 C CA . LEU A 1 72 ? -12.405 0.999 6.040 1.00 95.31 72 LEU A CA 1
ATOM 563 C C . LEU A 1 72 ? -11.886 -0.412 5.730 1.00 95.31 72 LEU A C 1
ATOM 565 O O . LEU A 1 72 ? -11.099 -0.568 4.803 1.00 95.31 72 LEU A O 1
ATOM 569 N N . ARG A 1 73 ? -12.413 -1.449 6.398 1.00 95.38 73 ARG A N 1
ATOM 570 C CA . ARG A 1 73 ? -12.037 -2.853 6.135 1.00 95.38 73 ARG A CA 1
ATOM 571 C C . ARG A 1 73 ? -12.310 -3.299 4.702 1.00 95.38 73 ARG A C 1
ATOM 573 O O . ARG A 1 73 ? -11.509 -4.034 4.134 1.00 95.38 73 ARG A O 1
ATOM 580 N N . VAL A 1 74 ? -13.442 -2.893 4.123 1.00 95.50 74 VAL A N 1
ATOM 581 C CA . VAL A 1 74 ? -13.764 -3.223 2.722 1.00 95.50 74 VAL A CA 1
ATOM 582 C C . VAL A 1 74 ? -12.719 -2.621 1.788 1.00 95.50 74 VAL A C 1
ATOM 584 O O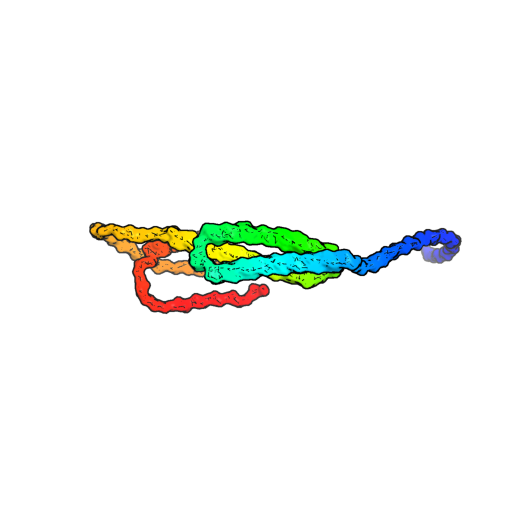 . VAL A 1 74 ? -12.151 -3.339 0.972 1.00 95.50 74 VAL A O 1
ATOM 587 N N . ARG A 1 75 ? -12.403 -1.333 1.957 1.00 95.06 75 ARG A N 1
ATOM 588 C CA . ARG A 1 75 ? -11.392 -0.672 1.126 1.00 95.06 75 ARG A CA 1
ATOM 589 C C . ARG A 1 75 ? -9.993 -1.237 1.322 1.00 95.06 75 ARG A C 1
ATOM 591 O O . ARG A 1 75 ? -9.303 -1.434 0.332 1.00 95.06 75 ARG A O 1
ATOM 598 N N . LEU A 1 76 ? -9.600 -1.539 2.558 1.00 96.00 76 LEU A N 1
ATOM 599 C CA . LEU A 1 76 ? -8.311 -2.167 2.836 1.00 96.00 76 LEU A CA 1
ATOM 600 C C . LEU A 1 76 ? -8.193 -3.524 2.130 1.00 96.00 76 LEU A C 1
ATOM 602 O O . LEU A 1 76 ? -7.197 -3.795 1.471 1.00 96.00 76 LEU A O 1
ATOM 606 N N . ARG A 1 77 ? -9.240 -4.354 2.192 1.00 94.94 77 ARG A N 1
ATOM 607 C CA . ARG A 1 77 ? -9.268 -5.656 1.510 1.00 94.94 77 ARG A CA 1
ATOM 608 C C . ARG A 1 77 ? -9.073 -5.532 -0.000 1.00 94.94 77 ARG A C 1
ATOM 610 O O . ARG A 1 77 ? -8.372 -6.353 -0.589 1.00 94.94 77 ARG A O 1
ATOM 617 N N . ASP A 1 78 ? -9.703 -4.538 -0.618 1.00 93.06 78 ASP A N 1
ATOM 618 C CA . ASP A 1 78 ? -9.539 -4.284 -2.049 1.00 93.06 78 ASP A CA 1
ATOM 619 C C . ASP A 1 78 ? -8.120 -3.777 -2.355 1.00 93.06 78 ASP A C 1
ATOM 621 O O . ASP A 1 78 ? -7.492 -4.240 -3.309 1.00 93.06 78 ASP A O 1
ATOM 625 N N . PHE A 1 79 ? -7.588 -2.900 -1.500 1.00 94.12 79 PHE A N 1
ATOM 626 C CA . PHE A 1 79 ? -6.260 -2.301 -1.625 1.00 94.12 79 PHE A CA 1
ATOM 627 C C . PHE A 1 79 ? -5.113 -3.315 -1.516 1.00 94.12 79 PHE A C 1
ATOM 629 O O . PHE A 1 79 ? -4.145 -3.224 -2.266 1.00 94.12 79 PHE A O 1
ATOM 636 N N . VAL A 1 80 ? -5.232 -4.335 -0.658 1.00 93.25 80 VAL A N 1
ATOM 637 C CA . VAL A 1 80 ? -4.180 -5.354 -0.445 1.00 93.25 80 VAL A CA 1
ATOM 638 C C . VAL A 1 80 ? -3.772 -6.079 -1.740 1.00 93.25 80 VAL A C 1
ATOM 640 O O . VAL A 1 80 ? -2.651 -6.571 -1.870 1.00 93.25 80 VAL A O 1
ATOM 643 N N . ARG A 1 81 ? -4.648 -6.109 -2.751 1.00 92.62 81 ARG A N 1
ATOM 644 C CA . ARG A 1 81 ? -4.359 -6.720 -4.061 1.00 92.62 81 ARG A CA 1
ATOM 645 C C . ARG A 1 81 ? -3.296 -5.967 -4.864 1.00 92.62 81 ARG A C 1
ATOM 647 O O . ARG A 1 81 ? -2.713 -6.554 -5.775 1.00 92.62 81 ARG A O 1
ATOM 654 N N . ILE A 1 82 ? -3.047 -4.698 -4.550 1.00 93.25 82 ILE A N 1
ATOM 655 C CA . ILE A 1 82 ? -2.138 -3.827 -5.302 1.00 93.25 82 ILE A CA 1
ATOM 656 C C . ILE A 1 82 ? -0.686 -4.285 -5.174 1.00 93.25 82 ILE A C 1
ATOM 658 O O . ILE A 1 82 ? 0.039 -4.252 -6.167 1.00 93.25 82 ILE A O 1
ATOM 662 N N . LYS A 1 83 ? -0.273 -4.804 -4.008 1.00 94.69 83 LYS A N 1
ATOM 663 C CA . LYS A 1 83 ? 1.100 -5.297 -3.818 1.00 94.69 83 LYS A CA 1
ATOM 664 C C . LYS A 1 83 ? 1.459 -6.387 -4.832 1.00 94.69 83 LYS A C 1
ATOM 666 O O . LYS A 1 83 ? 2.481 -6.295 -5.497 1.00 94.69 83 LYS A O 1
ATOM 671 N N . ALA A 1 84 ? 0.583 -7.378 -5.008 1.00 94.81 84 ALA A N 1
ATOM 672 C CA . ALA A 1 84 ? 0.822 -8.473 -5.949 1.00 94.81 84 ALA A CA 1
ATOM 673 C C . ALA A 1 84 ? 0.894 -7.993 -7.412 1.00 94.81 84 ALA A C 1
ATOM 675 O O . ALA A 1 84 ? 1.642 -8.550 -8.215 1.00 94.81 84 ALA A O 1
ATOM 676 N N . GLN A 1 85 ? 0.126 -6.958 -7.771 1.00 95.00 85 GLN A N 1
ATOM 677 C CA . GLN A 1 85 ? 0.195 -6.357 -9.105 1.00 95.00 85 GLN A CA 1
ATOM 678 C C . GLN A 1 85 ? 1.512 -5.610 -9.313 1.00 95.00 85 GLN A C 1
ATOM 680 O O . GLN A 1 85 ? 2.120 -5.747 -10.375 1.00 95.00 85 GLN A O 1
ATOM 685 N N . PHE A 1 86 ? 1.956 -4.862 -8.299 1.00 95.69 86 PHE A N 1
ATOM 686 C CA . PHE A 1 86 ? 3.242 -4.179 -8.324 1.00 95.69 86 PHE A CA 1
ATOM 687 C C . PHE A 1 86 ? 4.381 -5.181 -8.474 1.00 95.69 86 PHE A C 1
ATOM 689 O O . PHE A 1 86 ? 5.152 -5.050 -9.415 1.00 95.69 86 PHE A O 1
ATOM 696 N N . ASP A 1 87 ? 4.435 -6.210 -7.621 1.00 94.75 87 ASP A N 1
ATOM 697 C CA . ASP A 1 87 ? 5.488 -7.230 -7.654 1.00 94.75 87 ASP A CA 1
ATOM 698 C C . ASP A 1 87 ? 5.594 -7.863 -9.046 1.00 94.75 87 ASP A C 1
ATOM 700 O O . ASP A 1 87 ? 6.683 -7.966 -9.603 1.00 94.75 87 ASP A O 1
ATOM 704 N N . LYS A 1 88 ? 4.452 -8.207 -9.654 1.00 95.38 88 LYS A N 1
ATOM 705 C CA . LYS A 1 88 ? 4.412 -8.770 -11.006 1.00 95.38 88 LYS A CA 1
ATOM 706 C C . LYS A 1 88 ? 4.966 -7.812 -12.062 1.00 95.38 88 LYS A C 1
ATOM 708 O O . LYS A 1 88 ? 5.745 -8.238 -12.905 1.00 95.38 88 LYS A O 1
ATOM 713 N N . ILE A 1 89 ? 4.523 -6.555 -12.068 1.00 94.50 89 ILE A N 1
ATOM 714 C CA . ILE A 1 89 ? 4.953 -5.572 -13.076 1.00 94.50 89 ILE A CA 1
ATOM 715 C C . ILE A 1 89 ? 6.419 -5.199 -12.870 1.00 94.50 89 ILE A C 1
ATOM 717 O O . ILE A 1 89 ? 7.155 -5.099 -13.843 1.00 94.50 89 ILE A O 1
ATOM 721 N N . HIS A 1 90 ? 6.849 -5.020 -11.624 1.00 93.31 90 HIS A N 1
ATOM 722 C CA . HIS A 1 90 ? 8.218 -4.648 -11.303 1.00 93.31 90 HIS A CA 1
ATOM 72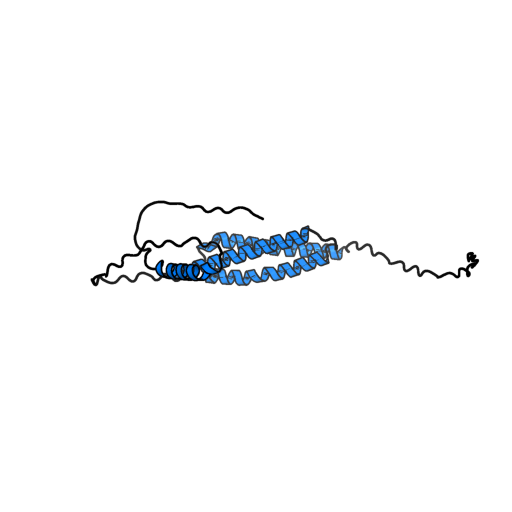3 C C . HIS A 1 90 ? 9.200 -5.757 -11.684 1.00 93.31 90 HIS A C 1
ATOM 725 O O . HIS A 1 90 ? 10.179 -5.467 -12.351 1.00 93.31 90 HIS A O 1
ATOM 731 N N . SER A 1 91 ? 8.879 -7.027 -11.422 1.00 91.44 91 SER A N 1
ATOM 732 C CA . SER A 1 91 ? 9.721 -8.138 -11.887 1.00 91.44 91 SER A CA 1
ATOM 733 C C . SER A 1 91 ? 9.754 -8.294 -13.410 1.00 91.44 91 SER A C 1
ATOM 735 O O . SER A 1 91 ? 10.733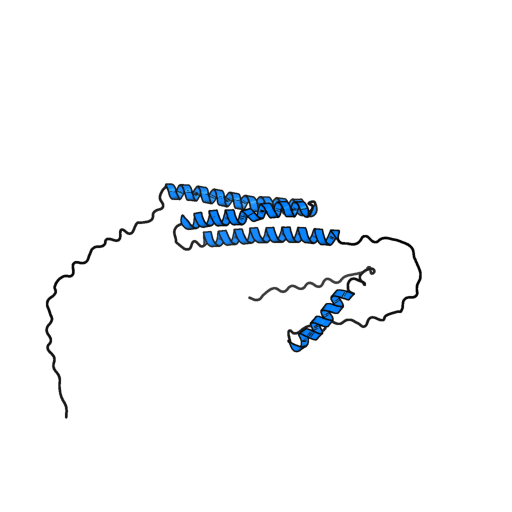 -8.793 -13.949 1.00 91.44 91 SER A O 1
ATOM 737 N N . GLN A 1 92 ? 8.711 -7.862 -14.129 1.00 91.56 92 GLN A N 1
ATOM 738 C CA . GLN A 1 92 ? 8.755 -7.788 -15.596 1.00 91.56 92 GLN A CA 1
ATOM 739 C C . GLN A 1 92 ? 9.644 -6.643 -16.091 1.00 91.56 92 GLN A C 1
ATOM 741 O O . GLN A 1 92 ? 10.254 -6.779 -17.143 1.00 91.56 92 GLN A O 1
ATOM 746 N N . ILE A 1 93 ? 9.712 -5.534 -15.349 1.00 90.62 93 ILE A N 1
ATOM 747 C CA . ILE A 1 93 ? 10.628 -4.422 -15.631 1.00 90.62 93 ILE A CA 1
ATOM 748 C C . ILE A 1 93 ? 12.065 -4.874 -15.374 1.00 90.62 93 ILE A C 1
ATOM 750 O O . ILE A 1 93 ? 12.867 -4.790 -16.286 1.00 90.62 93 ILE A O 1
ATOM 754 N N . GLU A 1 94 ? 12.359 -5.447 -14.204 1.00 88.75 94 GLU A N 1
ATOM 755 C CA . GLU A 1 94 ? 13.689 -5.974 -13.841 1.00 88.75 94 GLU A CA 1
ATOM 756 C C . GLU A 1 94 ? 14.213 -7.028 -14.836 1.00 88.75 94 GLU A C 1
ATOM 758 O O . GLU A 1 94 ? 15.415 -7.217 -14.949 1.00 88.75 94 GLU A O 1
ATOM 763 N N . ALA A 1 95 ? 13.324 -7.736 -15.540 1.00 86.94 95 ALA A N 1
ATOM 764 C CA . ALA A 1 95 ? 13.701 -8.722 -16.553 1.00 86.94 95 ALA A CA 1
ATOM 765 C C . ALA A 1 95 ? 13.993 -8.121 -17.941 1.00 86.94 95 ALA A C 1
ATOM 767 O O . ALA A 1 95 ? 14.589 -8.802 -18.773 1.00 86.94 95 ALA A O 1
ATOM 768 N N . LEU A 1 96 ? 13.513 -6.904 -18.214 1.00 85.19 96 LEU A N 1
ATOM 769 C CA . LEU A 1 96 ? 13.697 -6.190 -19.486 1.00 85.19 96 LEU A CA 1
ATOM 770 C C . LEU A 1 96 ? 14.723 -5.054 -19.381 1.00 85.19 96 LEU A C 1
ATOM 772 O O . LEU A 1 96 ? 15.267 -4.641 -20.401 1.00 85.19 96 LEU A O 1
ATOM 776 N N . ASP A 1 97 ? 14.933 -4.529 -18.176 1.00 78.88 97 ASP A N 1
ATOM 777 C CA . ASP A 1 97 ? 15.980 -3.565 -17.853 1.00 78.88 97 ASP A CA 1
ATOM 778 C C . ASP A 1 97 ? 17.316 -4.316 -17.717 1.00 78.88 97 ASP A C 1
ATOM 780 O O . ASP A 1 97 ? 17.362 -5.420 -17.174 1.00 78.88 97 ASP A O 1
ATOM 784 N N . ASP A 1 98 ? 18.385 -3.755 -18.280 1.00 67.56 98 ASP A N 1
ATOM 785 C CA . ASP A 1 98 ? 19.694 -4.408 -18.446 1.00 67.56 98 ASP A CA 1
ATOM 786 C C . ASP A 1 98 ? 20.242 -4.945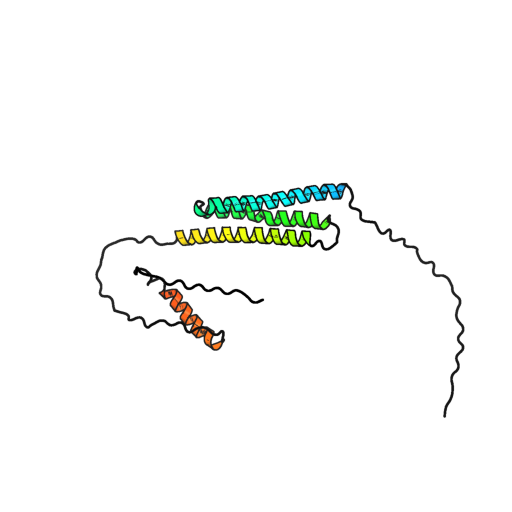 -17.095 1.00 67.56 98 ASP A C 1
ATOM 788 O O . ASP A 1 98 ? 20.045 -4.306 -16.058 1.00 67.56 98 ASP A O 1
ATOM 792 N N . PRO A 1 99 ? 20.965 -6.087 -17.042 1.00 55.91 99 PRO A N 1
ATOM 793 C CA . PRO A 1 99 ? 21.257 -6.826 -15.811 1.00 55.91 99 PRO A CA 1
ATOM 794 C C . PRO A 1 99 ? 22.333 -6.180 -14.922 1.00 55.91 99 PRO A C 1
ATOM 796 O O . PRO A 1 99 ? 22.881 -6.825 -14.021 1.00 55.91 99 PRO A O 1
ATOM 799 N N . THR A 1 100 ? 22.657 -4.906 -15.133 1.00 59.91 100 THR A N 1
ATOM 800 C CA . THR A 1 100 ? 23.336 -4.128 -14.100 1.00 59.91 100 THR A CA 1
ATOM 801 C C . THR A 1 100 ? 22.432 -4.034 -12.872 1.00 59.91 100 THR A C 1
ATOM 803 O O . THR A 1 100 ? 21.234 -3.819 -13.027 1.00 59.91 100 THR A O 1
ATOM 806 N N . PRO A 1 101 ? 22.964 -4.191 -11.645 1.00 57.22 101 PRO A N 1
ATOM 807 C CA . PRO A 1 101 ? 22.185 -4.014 -10.428 1.00 57.22 101 PRO A CA 1
ATOM 808 C C . PRO A 1 101 ? 21.731 -2.558 -10.354 1.00 57.22 101 PRO A C 1
ATOM 810 O O . PRO A 1 101 ? 22.446 -1.690 -9.848 1.00 57.22 101 PRO A O 1
ATOM 813 N N . ASP A 1 102 ? 20.562 -2.295 -10.925 1.00 67.75 102 ASP A N 1
ATOM 814 C CA . ASP A 1 102 ? 20.032 -0.959 -11.030 1.00 67.75 102 ASP A CA 1
ATOM 815 C C . ASP A 1 102 ? 19.533 -0.542 -9.650 1.00 67.75 102 ASP A C 1
ATOM 817 O O . ASP A 1 102 ? 18.495 -0.985 -9.140 1.00 67.75 102 ASP A O 1
ATOM 821 N N . LEU A 1 103 ? 20.344 0.296 -9.005 1.00 78.06 103 LEU A N 1
ATOM 822 C CA . LEU A 1 103 ? 20.024 0.915 -7.730 1.00 78.06 103 LEU A CA 1
ATOM 823 C C . LEU A 1 103 ? 18.660 1.619 -7.806 1.00 78.06 103 LEU A C 1
ATOM 825 O O . LEU A 1 103 ? 17.974 1.701 -6.786 1.00 78.06 103 LEU A O 1
ATOM 829 N N . GLU A 1 104 ? 18.241 2.087 -8.988 1.00 82.88 104 GLU A N 1
ATOM 830 C CA . GLU A 1 104 ? 16.942 2.716 -9.203 1.00 82.88 104 GLU A CA 1
ATOM 831 C C . GLU A 1 104 ? 15.775 1.738 -9.001 1.00 82.88 104 GLU A C 1
ATOM 833 O O . GLU A 1 104 ? 14.836 2.079 -8.272 1.00 82.88 104 GLU A O 1
ATOM 838 N N . GLN A 1 105 ? 15.820 0.519 -9.555 1.00 85.19 105 GLN A N 1
ATOM 839 C CA . GLN A 1 105 ? 14.733 -0.457 -9.372 1.00 85.19 105 GLN A CA 1
ATOM 840 C C . GLN A 1 105 ? 14.623 -0.907 -7.912 1.00 85.19 105 GLN A C 1
ATOM 842 O O . GLN A 1 105 ? 13.537 -0.846 -7.326 1.00 85.19 105 GLN A O 1
ATOM 847 N N . ALA A 1 106 ? 15.750 -1.232 -7.269 1.00 85.62 106 ALA A N 1
ATOM 848 C CA . ALA A 1 106 ? 15.771 -1.602 -5.851 1.00 85.62 106 ALA A CA 1
ATOM 849 C C . ALA A 1 106 ? 15.215 -0.480 -4.955 1.00 85.62 106 ALA A C 1
ATOM 851 O O . ALA A 1 106 ? 14.410 -0.717 -4.049 1.00 85.62 106 ALA A O 1
ATOM 852 N N . THR A 1 107 ? 15.599 0.763 -5.245 1.00 89.31 107 THR A N 1
ATOM 853 C CA . THR A 1 107 ? 15.105 1.952 -4.544 1.00 89.31 107 THR A CA 1
ATOM 854 C C . THR A 1 107 ? 13.610 2.165 -4.789 1.00 89.31 107 THR A C 1
ATOM 856 O O . THR A 1 107 ? 12.859 2.441 -3.853 1.00 89.31 107 THR A O 1
ATOM 859 N N . THR A 1 108 ? 13.148 1.982 -6.026 1.00 89.88 108 THR A N 1
ATOM 860 C CA . THR A 1 108 ? 11.732 2.092 -6.404 1.00 89.88 108 THR A CA 1
ATOM 861 C C . THR A 1 108 ? 10.875 1.080 -5.651 1.00 89.88 108 THR A C 1
ATOM 863 O O . THR A 1 108 ? 9.824 1.445 -5.116 1.00 89.88 108 THR A O 1
ATOM 866 N N . ARG A 1 109 ? 11.327 -0.176 -5.562 1.00 92.12 109 ARG A N 1
ATOM 867 C CA . ARG A 1 109 ? 10.661 -1.218 -4.775 1.00 92.12 109 ARG A CA 1
ATOM 868 C C . ARG A 1 109 ? 10.553 -0.818 -3.309 1.00 92.12 109 ARG A C 1
ATOM 870 O O . ARG A 1 109 ? 9.457 -0.863 -2.757 1.00 92.12 109 ARG A O 1
ATOM 877 N N . LEU A 1 110 ? 11.650 -0.369 -2.703 1.00 93.38 110 LEU A N 1
ATOM 878 C CA . LEU A 1 110 ? 11.665 0.039 -1.299 1.00 93.38 110 LEU A CA 1
ATOM 879 C C . LEU A 1 110 ? 10.688 1.192 -1.017 1.00 93.38 110 LEU A C 1
ATOM 881 O O . LEU A 1 110 ? 9.923 1.132 -0.055 1.00 93.38 110 LEU A O 1
ATOM 885 N N . TYR A 1 111 ? 10.671 2.228 -1.861 1.00 93.69 111 TYR A N 1
ATOM 886 C CA . TYR A 1 111 ? 9.736 3.347 -1.706 1.00 93.69 111 TYR A CA 1
ATOM 887 C C . TYR A 1 111 ? 8.278 2.906 -1.812 1.00 93.69 111 TYR A C 1
ATOM 889 O O . TYR A 1 111 ? 7.448 3.333 -1.006 1.00 93.69 111 TYR A O 1
ATOM 897 N N . PHE A 1 112 ? 7.970 2.046 -2.784 1.00 95.06 112 PHE A N 1
ATOM 898 C CA . PHE A 1 112 ? 6.634 1.487 -2.931 1.00 95.06 112 PHE A CA 1
ATOM 899 C C . PHE A 1 112 ? 6.226 0.681 -1.694 1.00 95.06 112 PHE A C 1
ATOM 901 O O . PHE A 1 112 ? 5.131 0.880 -1.171 1.00 95.06 112 PHE A O 1
ATOM 908 N N . GLU A 1 113 ? 7.094 -0.216 -1.222 1.00 95.69 113 GLU A N 1
ATOM 909 C CA . GLU A 1 113 ? 6.802 -1.102 -0.095 1.00 95.69 113 GLU A CA 1
ATOM 910 C C . GLU A 1 113 ? 6.559 -0.310 1.185 1.00 95.69 113 GLU A C 1
ATOM 912 O O . GLU A 1 113 ? 5.541 -0.534 1.838 1.00 95.69 113 GLU A O 1
ATOM 917 N N . ASN A 1 114 ? 7.410 0.671 1.490 1.00 96.56 114 ASN A N 1
ATOM 918 C CA . ASN A 1 114 ? 7.207 1.553 2.637 1.00 96.56 114 ASN A CA 1
ATOM 919 C C . ASN A 1 114 ? 5.857 2.274 2.543 1.00 96.56 114 ASN A C 1
ATOM 921 O O . ASN A 1 114 ? 5.030 2.151 3.441 1.00 96.56 114 ASN A O 1
ATOM 925 N N . ALA A 1 115 ? 5.567 2.932 1.414 1.00 95.94 115 ALA A N 1
ATOM 926 C CA . ALA A 1 115 ? 4.305 3.650 1.236 1.00 95.94 115 ALA A CA 1
ATOM 927 C C . ALA A 1 115 ? 3.072 2.733 1.336 1.00 95.94 115 ALA A C 1
ATOM 929 O O . ALA A 1 115 ? 2.036 3.132 1.872 1.00 95.94 115 ALA A O 1
ATOM 930 N N . TYR A 1 116 ? 3.169 1.508 0.817 1.00 97.56 116 TYR A N 1
ATOM 931 C CA . TYR A 1 116 ? 2.109 0.510 0.891 1.00 97.56 116 TYR A CA 1
ATOM 932 C C . TYR A 1 116 ? 1.876 0.032 2.328 1.00 97.56 116 TYR A C 1
ATOM 934 O O . TYR A 1 116 ? 0.728 -0.002 2.781 1.00 97.56 116 TYR A O 1
ATOM 942 N N . TYR A 1 117 ? 2.941 -0.354 3.036 1.00 97.56 117 TYR A N 1
ATOM 943 C CA . TYR A 1 117 ? 2.837 -0.909 4.383 1.00 97.56 117 TYR A CA 1
ATOM 944 C C . TYR A 1 117 ? 2.448 0.148 5.411 1.00 97.56 117 TYR A C 1
ATOM 946 O O . TYR A 1 117 ? 1.575 -0.137 6.229 1.00 97.56 117 TYR A O 1
ATOM 954 N N . ASP A 1 118 ? 2.998 1.359 5.312 1.00 97.44 118 ASP A N 1
ATOM 955 C CA . ASP A 1 118 ? 2.622 2.489 6.163 1.00 97.44 118 ASP A CA 1
ATOM 956 C C . ASP A 1 118 ? 1.121 2.772 6.037 1.00 97.44 118 ASP A C 1
ATOM 958 O O . ASP A 1 118 ? 0.399 2.800 7.031 1.00 97.44 118 ASP A O 1
ATOM 962 N N . LEU A 1 119 ? 0.605 2.861 4.805 1.00 97.12 119 LEU A N 1
ATOM 963 C CA . LEU A 1 119 ? -0.818 3.113 4.583 1.00 97.12 119 LEU A CA 1
ATOM 964 C C . LEU A 1 119 ? -1.707 1.965 5.085 1.00 97.12 119 LEU A C 1
ATOM 966 O O . LEU A 1 119 ? -2.796 2.210 5.604 1.00 97.12 119 LEU A O 1
ATOM 970 N N . CYS A 1 120 ? -1.279 0.709 4.932 1.00 97.38 120 CYS A N 1
ATOM 971 C CA . CYS A 1 120 ? -2.024 -0.427 5.479 1.00 97.38 120 CYS A CA 1
ATOM 972 C C . CYS A 1 120 ? -2.080 -0.376 7.009 1.00 97.38 120 CYS A C 1
ATOM 974 O O . CYS A 1 120 ? -3.152 -0.588 7.578 1.00 97.38 120 CYS A O 1
ATOM 976 N N . ALA A 1 121 ? -0.951 -0.079 7.657 1.00 97.12 121 ALA A N 1
ATOM 977 C CA . ALA A 1 121 ? -0.859 0.048 9.105 1.00 97.12 121 ALA A CA 1
ATOM 978 C C . ALA A 1 121 ? -1.751 1.185 9.619 1.00 97.12 121 ALA A C 1
ATOM 980 O O . ALA A 1 121 ? -2.588 0.951 10.488 1.00 97.12 121 ALA A O 1
ATOM 981 N N . ASP A 1 122 ? -1.676 2.368 9.004 1.00 97.06 122 ASP A N 1
ATOM 982 C CA . ASP A 1 122 ? -2.499 3.527 9.365 1.00 97.06 122 ASP A CA 1
ATOM 983 C C . ASP A 1 122 ? -4.004 3.212 9.305 1.00 97.06 122 ASP A C 1
ATOM 985 O O . ASP A 1 122 ? -4.792 3.612 10.171 1.00 97.06 122 ASP A O 1
ATOM 989 N N . VAL A 1 123 ? -4.429 2.482 8.269 1.00 97.06 123 VAL A N 1
ATOM 990 C CA . VAL A 1 123 ? -5.833 2.093 8.094 1.00 97.06 123 VAL A CA 1
ATOM 991 C C . VAL A 1 123 ? -6.262 1.072 9.150 1.00 97.06 123 VAL A C 1
ATOM 993 O O . VAL A 1 123 ? -7.367 1.204 9.687 1.00 97.06 123 VAL A O 1
ATOM 996 N N . GLU A 1 124 ? -5.428 0.077 9.459 1.00 96.69 124 GLU A N 1
ATOM 997 C CA . GLU A 1 124 ? -5.706 -0.916 10.509 1.00 96.69 124 GLU A CA 1
ATOM 998 C C . GLU A 1 124 ? -5.776 -0.272 11.898 1.00 96.69 124 GLU A C 1
ATOM 1000 O O . GLU A 1 124 ? -6.728 -0.513 12.647 1.00 96.69 124 GLU A O 1
ATOM 1005 N N . ASP A 1 125 ? -4.857 0.637 12.215 1.00 96.00 125 ASP A N 1
ATOM 1006 C CA . ASP A 1 125 ? -4.866 1.380 13.475 1.00 96.00 125 ASP A CA 1
ATOM 1007 C C . ASP A 1 125 ? -6.150 2.209 13.623 1.00 96.00 125 ASP A C 1
ATOM 1009 O O . ASP A 1 125 ? -6.807 2.188 14.671 1.00 96.00 125 ASP A O 1
ATOM 1013 N N . ALA A 1 126 ? -6.594 2.871 12.549 1.00 95.31 126 ALA A N 1
ATOM 1014 C CA . ALA A 1 126 ? -7.859 3.603 12.542 1.00 95.31 126 ALA A CA 1
ATOM 1015 C C . ALA A 1 126 ? -9.084 2.683 12.716 1.00 95.31 126 ALA A C 1
ATOM 1017 O O . ALA A 1 126 ? -10.091 3.082 13.318 1.00 95.31 126 ALA A O 1
ATOM 1018 N N . ILE A 1 127 ? -9.032 1.455 12.195 1.00 95.38 127 ILE A N 1
ATOM 1019 C CA . ILE A 1 127 ? -10.078 0.442 12.378 1.00 95.38 127 ILE A CA 1
ATOM 1020 C C . ILE A 1 127 ? -10.144 -0.004 13.843 1.00 95.38 127 ILE A C 1
ATOM 1022 O O . ILE A 1 127 ? -11.240 -0.040 14.419 1.00 95.38 127 ILE A O 1
ATOM 1026 N N . GLU A 1 128 ? -9.005 -0.320 14.458 1.00 93.81 128 GLU A N 1
ATOM 1027 C CA . GLU A 1 128 ? -8.946 -0.784 15.845 1.00 93.81 128 GLU A CA 1
ATOM 1028 C C . GLU A 1 128 ? -9.294 0.329 16.839 1.00 93.81 128 GLU A C 1
ATOM 1030 O O . GLU A 1 128 ? -10.079 0.103 17.764 1.00 93.81 128 GLU A O 1
ATOM 1035 N N . GLN A 1 129 ? -8.856 1.568 16.603 1.00 91.94 129 GLN A N 1
ATOM 1036 C CA . GLN A 1 129 ? -9.240 2.711 17.437 1.00 91.94 129 GLN A CA 1
ATOM 1037 C C . GLN A 1 129 ? -10.765 2.908 17.472 1.00 91.94 129 GLN A C 1
ATOM 1039 O O . GLN A 1 129 ? -11.360 3.140 18.528 1.00 91.94 129 GLN A O 1
ATOM 1044 N N . LYS A 1 130 ? -11.436 2.756 16.324 1.00 90.88 130 LYS A N 1
ATOM 1045 C CA . LYS A 1 130 ? -12.903 2.840 16.242 1.00 90.88 130 LYS A CA 1
ATOM 1046 C C . LYS A 1 130 ? -13.588 1.694 16.982 1.00 90.88 130 LYS A C 1
ATOM 1048 O O . LYS A 1 130 ? -14.650 1.906 17.562 1.00 90.88 130 LYS A O 1
ATOM 1053 N N . ARG A 1 131 ? -12.992 0.501 16.999 1.00 85.69 131 ARG A N 1
ATOM 1054 C CA . ARG A 1 131 ? -13.514 -0.651 17.743 1.00 85.69 131 ARG A CA 1
ATOM 1055 C C . ARG A 1 131 ? -13.470 -0.407 19.252 1.00 85.69 131 ARG A C 1
ATOM 1057 O O . ARG A 1 131 ? -14.490 -0.595 19.915 1.00 85.69 131 ARG A O 1
ATOM 1064 N N . VAL A 1 132 ? -12.340 0.071 19.773 1.00 83.00 132 VAL A N 1
ATOM 1065 C CA . VAL A 1 132 ? -12.169 0.374 21.205 1.00 83.00 132 VAL A CA 1
ATOM 1066 C C . VAL A 1 132 ? -13.181 1.427 21.671 1.00 83.00 132 VAL A C 1
ATOM 1068 O O . VAL A 1 132 ? -13.831 1.246 22.703 1.00 83.00 132 VAL A O 1
ATOM 1071 N N . ASN A 1 133 ? -13.408 2.471 20.869 1.00 75.12 133 ASN A N 1
ATOM 1072 C CA . ASN A 1 133 ? -14.364 3.533 21.197 1.00 75.12 133 ASN A CA 1
ATOM 1073 C C . ASN A 1 133 ? -15.822 3.041 21.262 1.00 75.12 133 ASN A C 1
ATOM 1075 O O . ASN A 1 133 ? -16.601 3.546 22.066 1.00 75.12 133 ASN A O 1
ATOM 1079 N N . THR A 1 134 ? -16.199 2.037 20.461 1.00 65.12 134 THR A N 1
ATOM 1080 C CA . THR A 1 134 ? -17.557 1.455 20.498 1.00 65.12 134 THR A CA 1
ATOM 1081 C C . THR A 1 134 ? -17.804 0.508 21.673 1.00 65.12 134 THR A C 1
ATOM 1083 O O . THR A 1 134 ? -18.956 0.229 21.989 1.00 65.12 134 THR A O 1
ATOM 1086 N N . SER A 1 135 ? -16.749 0.021 22.333 1.00 60.94 135 SER A N 1
ATOM 1087 C CA . SER A 1 135 ? -16.849 -0.894 23.480 1.00 60.94 135 SER A CA 1
ATOM 1088 C C . SER A 1 135 ? -16.894 -0.203 24.848 1.00 60.94 135 SER A C 1
ATOM 1090 O O . SER A 1 135 ? -16.866 -0.888 25.869 1.00 60.94 135 SER A O 1
ATOM 1092 N N . SER A 1 136 ? -16.973 1.132 24.898 1.00 50.97 136 SER A N 1
ATOM 1093 C CA . SER A 1 136 ? -17.161 1.853 26.161 1.00 50.97 136 SER A CA 1
ATOM 1094 C C . SER A 1 136 ? -18.591 1.630 26.687 1.00 50.97 136 SER A C 1
ATOM 1096 O O . SER A 1 136 ? -19.543 2.006 25.995 1.00 50.97 136 SER A O 1
ATOM 1098 N N . PRO A 1 137 ? -18.791 1.019 27.872 1.00 52.72 137 PRO A N 1
ATOM 1099 C CA . PRO A 1 137 ? -20.122 0.849 28.441 1.00 52.72 137 PRO A CA 1
ATOM 1100 C C . PRO A 1 137 ? -20.712 2.225 28.764 1.00 52.72 137 PRO A C 1
ATOM 1102 O O . PRO A 1 137 ? -20.117 3.004 29.509 1.00 52.72 137 PRO A O 1
ATOM 1105 N N . ALA A 1 138 ? -21.890 2.530 28.221 1.00 50.66 138 ALA A N 1
ATOM 1106 C CA . ALA A 1 138 ? -22.646 3.707 28.632 1.00 50.66 138 ALA A CA 1
ATOM 1107 C C . ALA A 1 138 ? -22.945 3.623 30.146 1.00 50.66 138 ALA A C 1
ATOM 1109 O O . ALA A 1 138 ? -23.365 2.559 30.611 1.00 50.66 138 ALA A O 1
ATOM 1110 N N . PRO A 1 139 ? -22.765 4.702 30.933 1.00 52.53 139 PRO A N 1
ATOM 1111 C CA . PRO A 1 139 ? -23.136 4.685 32.340 1.00 52.53 139 PRO A CA 1
ATOM 1112 C C . PRO A 1 139 ? -24.664 4.617 32.443 1.00 52.53 139 PRO A C 1
ATOM 1114 O O . PRO A 1 139 ? -25.360 5.608 32.222 1.00 52.53 139 PRO A O 1
ATOM 1117 N N . GLN A 1 140 ? -25.200 3.438 32.766 1.00 48.38 140 GLN A N 1
ATOM 1118 C CA . GLN A 1 140 ? -26.576 3.305 33.238 1.00 48.38 140 GLN A CA 1
ATOM 1119 C C . GLN A 1 140 ? -26.677 4.030 34.581 1.00 48.38 140 GLN A C 1
ATOM 1121 O O . GLN A 1 140 ? -26.223 3.534 35.610 1.00 48.38 140 GLN A O 1
ATOM 1126 N N . GLY A 1 141 ? -27.251 5.231 34.567 1.00 56.31 141 GLY A N 1
ATOM 1127 C CA . GLY A 1 141 ? -27.707 5.876 35.787 1.00 56.31 141 GLY A CA 1
ATOM 1128 C C . GLY A 1 141 ? -28.861 5.073 36.374 1.00 56.31 141 GLY A C 1
ATOM 1129 O O . GLY A 1 141 ? -29.810 4.801 35.653 1.00 56.31 141 GLY A O 1
ATOM 1130 N N . ASN A 1 142 ? -28.761 4.703 37.654 1.00 45.22 142 ASN A N 1
ATOM 1131 C CA . ASN A 1 142 ? -29.889 4.384 38.529 1.00 45.22 142 ASN A CA 1
ATOM 1132 C C . ASN A 1 142 ? -29.466 4.517 40.011 1.00 45.22 142 ASN A C 1
ATOM 1134 O O . ASN A 1 142 ? -28.557 3.830 40.456 1.00 45.22 142 ASN A O 1
ATOM 1138 N N . ALA A 1 143 ? -30.150 5.441 40.700 1.00 44.97 143 ALA A N 1
ATOM 1139 C CA . ALA A 1 143 ? -30.444 5.635 42.134 1.00 44.97 143 ALA A CA 1
ATOM 1140 C C . ALA A 1 143 ? -29.446 5.233 43.265 1.00 44.97 143 ALA A C 1
ATOM 1142 O O . ALA A 1 143 ? -28.853 4.157 43.252 1.00 44.97 143 ALA A O 1
ATOM 1143 N N . PRO A 1 144 ? -29.336 6.053 44.338 1.00 47.62 144 PRO A N 1
ATOM 1144 C CA . PRO A 1 144 ? -28.390 5.842 45.430 1.00 47.62 144 PRO A CA 1
ATOM 1145 C C . PRO A 1 144 ? -28.916 4.828 46.455 1.00 47.62 144 PRO A C 1
ATOM 1147 O O . PRO A 1 144 ? -29.972 5.029 47.049 1.00 47.62 144 PRO A O 1
ATOM 1150 N N . THR A 1 145 ? -28.144 3.777 46.732 1.00 41.31 145 THR A N 1
ATOM 1151 C CA . THR A 1 145 ? -28.308 2.976 47.955 1.00 41.31 145 THR A CA 1
ATOM 1152 C C . THR A 1 145 ? -27.019 3.081 48.757 1.00 41.31 145 THR A C 1
ATOM 1154 O O . THR A 1 145 ? -25.955 2.646 48.324 1.00 41.31 145 THR A O 1
ATOM 1157 N N . SER A 1 146 ? -27.106 3.746 49.903 1.00 49.59 146 SER A N 1
ATOM 1158 C CA . SER A 1 146 ? -26.021 3.944 50.854 1.00 49.59 146 SER A CA 1
ATOM 1159 C C . SER A 1 146 ? -25.663 2.632 51.555 1.00 49.59 146 SER A C 1
ATOM 1161 O O . SER A 1 146 ? -26.451 2.124 52.351 1.00 49.59 146 SER A O 1
ATOM 1163 N N . THR A 1 147 ? -24.451 2.133 51.324 1.00 45.16 147 THR A N 1
ATOM 1164 C CA . THR A 1 147 ? -23.794 1.128 52.174 1.00 45.16 147 THR A CA 1
ATOM 1165 C C . THR A 1 147 ? -22.403 1.621 52.584 1.00 45.16 147 THR A C 1
ATOM 1167 O O . THR A 1 147 ? -21.752 2.299 51.785 1.00 45.16 147 THR A O 1
ATOM 1170 N N . PRO A 1 148 ? -21.931 1.330 53.812 1.00 47.78 148 PRO A N 1
ATOM 1171 C CA . PRO A 1 148 ? -20.709 1.919 54.349 1.00 47.78 148 PRO A CA 1
ATOM 1172 C C . PRO A 1 148 ? -19.474 1.318 53.671 1.00 47.78 148 PRO A C 1
ATOM 1174 O O . PRO A 1 148 ? -19.305 0.102 53.627 1.00 47.78 148 PRO A O 1
ATOM 1177 N N . SER A 1 149 ? -18.601 2.185 53.160 1.00 42.97 149 SER A N 1
ATOM 1178 C CA . SER A 1 149 ? -17.317 1.812 52.563 1.00 42.97 149 SER A CA 1
ATOM 1179 C C . SER A 1 149 ? -16.304 1.437 53.653 1.00 42.97 149 SER A C 1
ATOM 1181 O O . SER A 1 149 ? -16.068 2.260 54.540 1.00 42.97 149 SER A O 1
ATOM 1183 N N . PRO A 1 150 ? -15.620 0.280 53.589 1.00 45.78 150 PRO A N 1
ATOM 1184 C CA . PRO A 1 150 ? -14.372 0.106 54.316 1.00 45.78 150 PRO A CA 1
ATOM 1185 C C . PRO A 1 150 ? -13.284 0.941 53.628 1.00 45.78 150 PRO A C 1
ATOM 1187 O O . PRO A 1 150 ? -13.008 0.793 52.438 1.00 45.78 150 PRO A O 1
ATOM 1190 N N . SER A 1 151 ? -12.685 1.865 54.373 1.00 46.09 151 SER A N 1
ATOM 1191 C CA . SER A 1 151 ? -11.590 2.719 53.912 1.00 46.09 151 SER A CA 1
ATOM 1192 C C . SER A 1 151 ? -10.311 1.893 53.749 1.00 46.09 151 SER A C 1
ATOM 1194 O O . SER A 1 151 ? -9.546 1.725 54.697 1.00 46.09 151 SER A O 1
ATOM 1196 N N . VAL A 1 152 ? -10.064 1.360 52.552 1.00 47.38 152 VAL A N 1
ATOM 1197 C CA . VAL A 1 152 ? -8.781 0.733 52.209 1.00 47.38 152 VAL A CA 1
ATOM 1198 C C . VAL A 1 152 ? -7.764 1.846 51.940 1.00 47.38 152 VAL A C 1
ATOM 1200 O O . VAL A 1 152 ? -7.809 2.505 50.902 1.00 47.38 152 VAL A O 1
ATOM 1203 N N . GLN A 1 153 ? -6.849 2.082 52.884 1.00 47.50 153 GLN A N 1
ATOM 1204 C CA . GLN A 1 153 ? -5.661 2.902 52.634 1.00 47.50 153 GLN A CA 1
ATOM 1205 C C . GLN A 1 153 ? -4.775 2.194 51.601 1.00 47.50 153 GLN A C 1
ATOM 1207 O O . GLN A 1 153 ? -4.177 1.157 51.880 1.00 47.50 153 GLN A O 1
ATOM 1212 N N . LEU A 1 154 ? -4.696 2.759 50.397 1.00 51.31 154 LEU A N 1
ATOM 1213 C CA . LEU A 1 154 ? -3.754 2.335 49.365 1.00 51.31 154 LEU A CA 1
ATOM 1214 C C . LEU A 1 154 ? -2.348 2.818 49.743 1.00 51.31 154 LEU A C 1
ATOM 1216 O O . LEU A 1 154 ? -2.118 4.022 49.863 1.00 51.31 154 LEU A O 1
ATOM 1220 N N . LEU A 1 155 ? -1.407 1.885 49.921 1.00 53.59 155 LEU A N 1
ATOM 1221 C CA . LEU A 1 155 ? 0.008 2.228 50.072 1.00 53.59 155 LEU A CA 1
ATOM 1222 C C . LEU A 1 155 ? 0.532 2.923 48.795 1.00 53.59 155 LEU A C 1
ATOM 1224 O O . LEU A 1 155 ? 0.116 2.557 47.691 1.00 53.59 155 LEU A O 1
ATOM 1228 N N . PRO A 1 156 ? 1.477 3.877 48.915 1.00 53.31 156 PRO A N 1
ATOM 1229 C CA . PRO A 1 156 ? 2.110 4.527 47.771 1.00 53.31 156 PRO A CA 1
ATOM 1230 C C . PRO A 1 156 ? 2.795 3.499 46.862 1.00 53.31 156 PRO A C 1
ATOM 1232 O O . PRO A 1 156 ? 3.734 2.805 47.250 1.00 53.31 156 PRO A O 1
ATOM 1235 N N . ASN A 1 157 ? 2.282 3.392 45.642 1.00 54.56 157 ASN A N 1
ATOM 1236 C CA . ASN A 1 157 ? 2.598 2.341 44.688 1.00 54.56 157 ASN A CA 1
ATOM 1237 C C . ASN A 1 157 ? 3.807 2.755 43.829 1.00 54.56 157 ASN A C 1
ATOM 1239 O O . ASN A 1 157 ? 3.642 3.379 42.783 1.00 54.56 157 ASN A O 1
ATOM 1243 N N . VAL A 1 158 ? 5.029 2.457 44.281 1.00 59.62 158 VAL A N 1
ATOM 1244 C CA . VAL A 1 158 ? 6.260 2.748 43.524 1.00 59.62 158 VAL A CA 1
ATOM 1245 C C . VAL A 1 158 ? 6.703 1.494 42.774 1.00 59.62 158 VAL A C 1
ATOM 1247 O O . VAL A 1 158 ? 7.200 0.542 43.377 1.00 59.62 158 VAL A O 1
ATOM 1250 N N . ILE A 1 159 ? 6.552 1.494 41.446 1.00 63.94 159 ILE A N 1
ATOM 1251 C CA . ILE A 1 159 ? 7.238 0.519 40.587 1.00 63.94 159 ILE A CA 1
ATOM 1252 C C . ILE A 1 159 ? 8.732 0.792 40.715 1.00 63.94 159 ILE A C 1
ATOM 1254 O O . ILE A 1 159 ? 9.192 1.890 40.398 1.00 63.94 159 ILE A O 1
ATOM 1258 N N . LYS A 1 160 ? 9.507 -0.195 41.165 1.00 69.56 160 LYS A N 1
ATOM 1259 C CA . LYS A 1 160 ? 10.965 -0.087 41.096 1.00 69.56 160 LYS A CA 1
ATOM 1260 C C . LYS A 1 160 ? 11.398 -0.151 39.624 1.00 69.56 160 LYS A C 1
ATOM 1262 O O . LYS A 1 160 ? 10.899 -1.018 38.906 1.00 69.56 160 LYS A O 1
ATOM 1267 N N . PRO A 1 161 ? 12.306 0.727 39.161 1.00 65.25 161 PRO A N 1
ATOM 1268 C CA . PRO A 1 161 ? 12.799 0.681 37.790 1.00 65.25 161 PRO A CA 1
ATOM 1269 C C . PRO A 1 161 ? 13.452 -0.678 37.516 1.00 65.25 161 PRO A C 1
ATOM 1271 O O . PRO A 1 161 ? 14.358 -1.095 38.237 1.00 65.25 161 PRO A O 1
ATOM 1274 N N . PHE A 1 162 ? 12.968 -1.374 36.489 1.00 74.94 162 PHE A N 1
ATOM 1275 C CA . PHE A 1 162 ? 13.495 -2.670 36.076 1.00 74.94 162 PHE A CA 1
ATOM 1276 C C . PHE A 1 162 ? 14.822 -2.475 35.344 1.00 74.94 162 PHE A C 1
ATOM 1278 O O . PHE A 1 162 ? 14.877 -1.778 34.333 1.00 74.94 162 PHE A O 1
ATOM 1285 N N . ARG A 1 163 ? 15.898 -3.081 35.854 1.00 77.12 163 ARG A N 1
ATOM 1286 C CA . ARG A 1 163 ? 17.257 -2.892 35.315 1.00 77.12 163 ARG A CA 1
ATOM 1287 C C . ARG A 1 163 ? 17.663 -3.961 34.296 1.00 77.12 163 ARG A C 1
ATOM 1289 O O . ARG A 1 163 ? 18.823 -4.010 33.909 1.00 77.12 163 ARG A O 1
ATOM 1296 N N . GLY A 1 164 ? 16.730 -4.821 33.878 1.00 70.12 164 GLY A N 1
ATOM 1297 C CA . GLY A 1 164 ? 16.999 -5.896 32.916 1.00 70.12 164 GLY A CA 1
ATOM 1298 C C . GLY A 1 164 ? 17.649 -7.148 33.516 1.00 70.12 164 GLY A C 1
ATOM 1299 O O . GLY A 1 164 ? 18.090 -8.017 32.771 1.00 70.12 164 GLY A O 1
ATOM 1300 N N . ILE A 1 165 ? 17.716 -7.269 34.847 1.00 84.00 165 ILE A N 1
ATOM 1301 C CA . ILE A 1 165 ? 18.292 -8.438 35.525 1.00 84.00 165 ILE A CA 1
ATOM 1302 C C . ILE A 1 165 ? 17.243 -9.558 35.576 1.00 84.00 165 ILE A C 1
ATOM 1304 O O . ILE A 1 165 ? 16.126 -9.354 36.052 1.00 84.00 165 ILE A O 1
ATOM 1308 N N . TYR A 1 166 ? 17.600 -10.763 35.121 1.00 77.69 166 TYR A N 1
ATOM 1309 C CA . TYR A 1 166 ? 16.671 -11.900 35.021 1.00 77.69 166 TYR A CA 1
ATOM 1310 C C . TYR A 1 166 ? 16.001 -12.265 36.357 1.00 77.69 166 TYR A C 1
ATOM 1312 O O . TYR A 1 166 ? 14.807 -12.555 36.402 1.00 77.69 166 TYR A O 1
ATOM 1320 N N . THR A 1 167 ? 16.736 -12.187 37.468 1.00 81.44 167 THR A N 1
ATOM 1321 C CA . THR A 1 167 ? 16.208 -12.476 38.813 1.00 81.44 167 THR A CA 1
ATOM 1322 C C . THR A 1 167 ? 15.150 -11.469 39.278 1.00 81.44 167 THR A C 1
ATOM 1324 O O . THR A 1 167 ? 14.351 -11.778 40.159 1.00 81.44 167 THR A O 1
ATOM 1327 N N . GLU A 1 168 ? 15.098 -10.287 38.662 1.00 79.25 168 GLU A N 1
ATOM 1328 C CA . GLU A 1 168 ? 14.136 -9.225 38.965 1.00 79.25 168 GLU A CA 1
ATOM 1329 C C . GLU A 1 168 ? 12.913 -9.250 38.037 1.00 79.25 168 GLU A C 1
ATOM 1331 O O . GLU A 1 168 ? 11.926 -8.562 38.305 1.00 79.25 168 GLU A O 1
ATOM 1336 N N . TRP A 1 169 ? 12.941 -10.065 36.973 1.00 80.19 169 TRP A N 1
ATOM 1337 C CA . TRP A 1 169 ? 11.866 -10.139 35.981 1.00 80.19 169 TRP A CA 1
ATOM 1338 C C . TRP A 1 169 ? 10.541 -10.580 36.598 1.00 80.19 169 TRP A C 1
ATOM 1340 O O . TRP A 1 169 ? 9.513 -9.947 36.376 1.00 80.19 169 TRP A O 1
ATOM 1350 N N . LEU A 1 170 ? 10.555 -11.647 37.399 1.00 79.12 170 LEU A N 1
ATOM 1351 C CA . LEU A 1 170 ? 9.328 -12.223 37.945 1.00 79.12 170 LEU A CA 1
ATOM 1352 C C . LEU A 1 170 ? 8.645 -11.292 38.976 1.00 79.12 170 LEU A C 1
ATOM 1354 O O . LEU A 1 170 ? 7.439 -11.060 38.847 1.00 79.12 170 LEU A O 1
ATOM 1358 N N . PRO A 1 171 ? 9.365 -10.678 39.942 1.00 77.06 171 PRO A N 1
ATOM 1359 C CA . PRO A 1 171 ? 8.789 -9.654 40.820 1.00 77.06 171 PRO A CA 1
ATOM 1360 C C . PRO A 1 171 ? 8.278 -8.415 40.070 1.00 77.06 171 PRO A C 1
ATOM 1362 O O . PRO A 1 171 ? 7.203 -7.899 40.394 1.00 77.06 171 PRO A O 1
ATOM 1365 N N . PHE A 1 172 ? 9.014 -7.950 39.053 1.00 78.81 172 PHE A N 1
ATOM 1366 C CA . PHE A 1 172 ? 8.602 -6.824 38.213 1.00 78.81 172 PHE A CA 1
ATOM 1367 C C . PHE A 1 172 ? 7.323 -7.143 37.434 1.00 78.81 172 PHE A C 1
ATOM 1369 O O . PHE A 1 172 ? 6.353 -6.393 37.521 1.00 78.81 172 PHE A O 1
ATOM 1376 N N . TYR A 1 173 ? 7.283 -8.280 36.737 1.00 80.06 173 TYR A N 1
ATOM 1377 C CA . TYR A 1 173 ? 6.139 -8.717 35.941 1.00 80.06 173 TYR A CA 1
ATOM 1378 C C . TYR A 1 173 ? 4.873 -8.857 36.793 1.00 80.06 173 TYR A C 1
ATOM 1380 O O . TYR A 1 173 ? 3.806 -8.386 36.398 1.00 80.06 173 TYR A O 1
ATOM 1388 N N . ASN A 1 174 ? 4.991 -9.427 37.995 1.00 75.94 174 ASN A N 1
ATOM 1389 C CA . ASN A 1 174 ? 3.866 -9.557 38.920 1.00 75.94 174 ASN A CA 1
ATOM 1390 C C . ASN A 1 174 ? 3.346 -8.192 39.391 1.00 75.94 174 ASN A C 1
ATOM 1392 O O . ASN A 1 174 ? 2.135 -7.979 39.405 1.00 75.94 174 ASN A O 1
ATOM 1396 N N . THR A 1 175 ? 4.243 -7.256 39.716 1.00 74.06 175 THR A N 1
ATOM 1397 C CA . THR A 1 175 ? 3.878 -5.889 40.132 1.00 74.06 175 THR A CA 1
ATOM 1398 C C . THR A 1 175 ? 3.255 -5.095 38.979 1.00 74.06 175 THR A C 1
ATOM 1400 O O . THR A 1 175 ? 2.255 -4.404 39.148 1.00 74.06 175 THR A O 1
ATOM 1403 N N . PHE A 1 176 ? 3.798 -5.234 37.771 1.00 73.12 176 PHE A N 1
ATOM 1404 C CA . PHE A 1 176 ? 3.273 -4.604 36.564 1.00 73.12 176 PHE A CA 1
ATOM 1405 C C . PHE A 1 176 ? 1.877 -5.135 36.203 1.00 73.12 176 PHE A C 1
ATOM 1407 O O . PHE A 1 176 ? 0.970 -4.366 35.874 1.00 73.12 176 PHE A O 1
ATOM 1414 N N . LYS A 1 177 ? 1.673 -6.454 36.306 1.00 72.31 177 LYS A N 1
ATOM 1415 C CA . LYS A 1 177 ? 0.395 -7.104 35.996 1.00 72.31 177 LYS A CA 1
ATOM 1416 C C . LYS A 1 177 ? -0.702 -6.706 36.982 1.00 72.31 177 LYS A C 1
ATOM 1418 O O . LYS A 1 177 ? -1.814 -6.419 36.552 1.00 72.31 177 LYS A O 1
ATOM 1423 N N . THR A 1 178 ? -0.406 -6.638 38.280 1.00 68.19 178 THR A N 1
ATOM 1424 C CA . THR A 1 178 ? -1.386 -6.207 39.294 1.00 68.19 178 THR A CA 1
ATOM 1425 C C . THR A 1 178 ? -1.758 -4.732 39.147 1.00 68.19 178 THR A C 1
ATOM 1427 O O . THR A 1 178 ? -2.919 -4.369 39.327 1.00 68.19 178 THR A O 1
ATOM 1430 N N . GLN A 1 179 ? -0.826 -3.877 38.724 1.00 63.53 179 GLN A N 1
ATOM 1431 C CA . GLN A 1 179 ? -1.109 -2.462 38.475 1.00 63.53 179 GLN A CA 1
ATOM 1432 C C . GLN A 1 179 ? -1.957 -2.203 37.229 1.00 63.53 179 GLN A C 1
ATOM 1434 O O . GLN A 1 179 ? -2.819 -1.319 37.265 1.00 63.53 179 GLN A O 1
ATOM 1439 N N . LYS A 1 180 ? -1.772 -2.982 36.155 1.00 57.66 180 LYS A N 1
ATOM 1440 C CA . LYS A 1 180 ? -2.624 -2.904 34.955 1.00 57.66 180 LYS A CA 1
ATOM 1441 C C . LYS A 1 180 ? -4.073 -3.324 35.218 1.00 57.66 180 LYS A C 1
ATOM 1443 O O . LYS A 1 180 ? -4.957 -2.899 34.484 1.00 57.66 180 LYS A O 1
ATOM 1448 N N . VAL A 1 181 ? -4.325 -4.116 36.263 1.00 52.47 181 VAL A N 1
ATOM 1449 C CA . VAL A 1 181 ? -5.682 -4.528 36.660 1.00 52.47 181 VAL A CA 1
ATOM 1450 C C . VAL A 1 181 ? -6.351 -3.483 37.568 1.00 52.47 181 VAL A C 1
ATOM 1452 O O . VAL A 1 181 ? -7.551 -3.257 37.450 1.00 52.47 181 VAL A O 1
ATOM 1455 N N . SER A 1 182 ? -5.595 -2.770 38.411 1.00 44.47 182 SER A N 1
ATOM 1456 C CA . SER A 1 182 ? -6.171 -1.785 39.347 1.00 44.47 182 SER A CA 1
ATOM 1457 C C . SER A 1 182 ? -6.367 -0.372 38.780 1.00 44.47 182 SER A C 1
ATOM 1459 O O . SER A 1 182 ? -7.147 0.401 39.337 1.00 44.47 182 SER A O 1
ATOM 1461 N N . THR A 1 183 ? -5.717 -0.001 37.672 1.00 43.16 183 THR A N 1
ATOM 1462 C CA . THR A 1 183 ? -5.853 1.358 37.099 1.00 43.16 183 THR A CA 1
ATOM 1463 C C . THR A 1 183 ? -7.163 1.598 36.344 1.00 43.16 183 THR A C 1
ATOM 1465 O O . THR A 1 183 ? -7.494 2.751 36.084 1.00 43.16 183 THR A O 1
ATOM 1468 N N . PHE A 1 184 ? -7.967 0.562 36.077 1.00 40.09 184 PHE A N 1
ATOM 1469 C CA . PHE A 1 184 ? -9.271 0.738 35.427 1.00 40.09 184 PHE A CA 1
ATOM 1470 C C . PHE A 1 184 ? -10.407 1.137 36.391 1.00 40.09 184 PHE A C 1
ATOM 1472 O O . PHE A 1 184 ? -11.492 1.482 35.940 1.00 40.09 184 PHE A O 1
ATOM 1479 N N . THR A 1 185 ? -10.174 1.159 37.712 1.00 40.16 185 THR A N 1
ATOM 1480 C CA . THR A 1 185 ? -11.246 1.454 38.695 1.00 40.16 185 THR A CA 1
ATOM 1481 C C . THR A 1 185 ? -11.078 2.800 39.421 1.00 40.16 185 THR A C 1
ATOM 1483 O O . THR A 1 185 ? -11.953 3.193 40.182 1.00 40.16 185 THR A O 1
ATOM 1486 N N . ALA A 1 186 ? -9.993 3.552 39.190 1.00 40.16 186 ALA A N 1
ATOM 1487 C CA . ALA A 1 186 ? -9.666 4.744 39.994 1.00 40.16 186 ALA A CA 1
ATOM 1488 C C . ALA A 1 186 ? -9.535 6.070 39.215 1.00 40.16 186 ALA A C 1
ATOM 1490 O O . ALA A 1 186 ? -9.115 7.069 39.793 1.00 40.16 186 ALA A O 1
ATOM 1491 N N . ALA A 1 187 ? -9.895 6.114 37.930 1.00 41.00 187 ALA A N 1
ATOM 1492 C CA . ALA A 1 187 ? -9.803 7.329 37.110 1.00 41.00 187 ALA A CA 1
ATOM 1493 C C . ALA A 1 187 ? -11.176 7.952 36.793 1.00 41.00 187 ALA A C 1
ATOM 1495 O O . ALA A 1 187 ? -11.403 8.458 35.698 1.00 41.00 187 ALA A O 1
ATOM 1496 N N . VAL A 1 188 ? -12.097 7.945 37.758 1.00 44.47 188 VAL A N 1
ATOM 1497 C CA . VAL A 1 188 ? -13.210 8.900 37.778 1.00 44.47 188 VAL A CA 1
ATOM 1498 C C . VAL A 1 188 ? -13.001 9.776 39.000 1.00 44.47 188 VAL A C 1
ATOM 1500 O O . VAL A 1 188 ? -13.059 9.294 40.126 1.00 44.47 188 VAL A O 1
ATOM 1503 N N . ASN A 1 189 ? -12.778 11.063 38.734 1.00 42.97 189 ASN A N 1
ATOM 1504 C CA . ASN A 1 189 ? -12.629 12.171 39.678 1.00 42.97 189 ASN A CA 1
ATOM 1505 C C . ASN A 1 189 ? -11.180 12.553 40.028 1.00 42.97 189 ASN A C 1
ATOM 1507 O O . ASN A 1 189 ? -10.610 12.094 41.015 1.00 42.97 189 ASN A O 1
ATOM 1511 N N . ARG A 1 190 ? -10.627 13.491 39.247 1.00 34.78 190 ARG A N 1
ATOM 1512 C CA . ARG A 1 190 ? -10.166 14.791 39.765 1.00 34.78 190 ARG A CA 1
ATOM 1513 C C . ARG A 1 190 ? -9.778 15.719 38.618 1.00 34.78 190 ARG A C 1
ATOM 1515 O O . ARG A 1 190 ? -8.906 15.419 37.810 1.00 34.78 190 ARG A O 1
ATOM 1522 N N . ASN A 1 191 ? -10.445 16.867 38.596 1.00 37.78 191 ASN A N 1
ATOM 1523 C CA . ASN A 1 191 ? -9.956 18.074 37.951 1.00 37.78 191 ASN A CA 1
ATOM 1524 C C . ASN A 1 191 ? -8.572 18.451 38.509 1.00 37.78 191 ASN A C 1
ATOM 1526 O O . ASN A 1 191 ? -8.305 18.224 39.688 1.00 37.78 191 ASN A O 1
ATOM 1530 N N . SER A 1 192 ? -7.799 19.152 37.675 1.00 34.81 192 SER A N 1
ATOM 1531 C CA . SER A 1 192 ? -6.697 20.064 38.017 1.00 34.81 192 SER A CA 1
ATOM 1532 C C . SER A 1 192 ? -5.279 19.618 37.625 1.00 34.81 192 SER A C 1
ATOM 1534 O O . SER A 1 192 ? -4.678 18.739 38.230 1.00 34.81 192 SER A O 1
ATOM 1536 N N . THR A 1 193 ? -4.750 20.397 36.672 1.00 39.12 193 THR A N 1
ATOM 1537 C CA . THR A 1 193 ? -3.369 20.906 36.537 1.00 39.12 193 THR A CA 1
ATOM 1538 C C . THR A 1 193 ? -2.206 19.948 36.245 1.00 39.12 193 THR A C 1
ATOM 1540 O O . THR A 1 193 ? -1.735 19.227 37.111 1.00 39.12 193 THR A O 1
ATOM 1543 N N . GLN A 1 194 ? -1.685 20.113 35.019 1.00 39.62 194 GLN A N 1
ATOM 1544 C CA . GLN A 1 194 ? -0.273 20.108 34.600 1.00 39.62 194 GLN A CA 1
ATOM 1545 C C . GLN A 1 194 ? 0.678 19.040 35.174 1.00 39.62 194 GLN A C 1
ATOM 1547 O O . GLN A 1 194 ? 1.159 19.148 36.297 1.00 39.62 194 GLN A O 1
ATOM 1552 N N . SER A 1 195 ? 1.164 18.163 34.293 1.00 29.53 195 SER A N 1
ATOM 1553 C CA . SER A 1 195 ? 2.610 18.076 34.036 1.00 29.53 195 SER A CA 1
ATOM 1554 C C . SER A 1 195 ? 2.894 17.244 32.796 1.00 29.53 195 SER A C 1
ATOM 1556 O O . SER A 1 195 ? 2.731 16.028 32.765 1.00 29.53 195 SER A O 1
ATOM 1558 N N . THR A 1 196 ? 3.333 17.949 31.764 1.00 40.34 196 THR A N 1
ATOM 1559 C CA . THR A 1 196 ? 4.003 17.421 30.585 1.00 40.34 196 THR A CA 1
ATOM 1560 C C . THR A 1 196 ? 5.283 16.708 31.021 1.00 40.34 196 THR A C 1
ATOM 1562 O O . THR A 1 196 ? 6.119 17.310 31.689 1.00 40.34 196 THR A O 1
ATOM 1565 N N . CYS A 1 197 ? 5.478 15.455 30.620 1.00 31.45 197 CYS A N 1
ATOM 1566 C CA . CYS A 1 197 ? 6.793 14.815 30.625 1.00 31.45 197 CYS A CA 1
ATOM 1567 C C . CYS A 1 197 ? 7.004 14.165 29.258 1.00 31.45 197 CYS A C 1
ATOM 1569 O O . CYS A 1 197 ? 6.499 13.081 28.975 1.00 31.45 197 CYS A O 1
ATOM 1571 N N . TYR A 1 198 ? 7.717 14.897 28.402 1.00 34.75 198 TYR A N 1
ATOM 1572 C CA . TYR A 1 198 ? 8.310 14.403 27.167 1.00 34.75 198 TYR A CA 1
ATOM 1573 C C . TYR A 1 198 ? 9.361 13.339 27.500 1.00 34.75 198 TYR A C 1
ATOM 1575 O O . TYR A 1 198 ? 10.243 13.596 28.315 1.00 34.75 198 TYR A O 1
ATOM 1583 N N . PHE A 1 199 ? 9.334 12.202 26.806 1.00 37.91 199 PHE A N 1
ATOM 1584 C CA . PHE A 1 199 ? 10.520 11.365 26.640 1.00 37.91 199 PHE A CA 1
ATOM 1585 C C . PHE A 1 199 ? 10.825 11.220 25.152 1.00 37.91 199 PHE A C 1
ATOM 1587 O O . PHE A 1 199 ? 10.252 10.404 24.438 1.00 37.9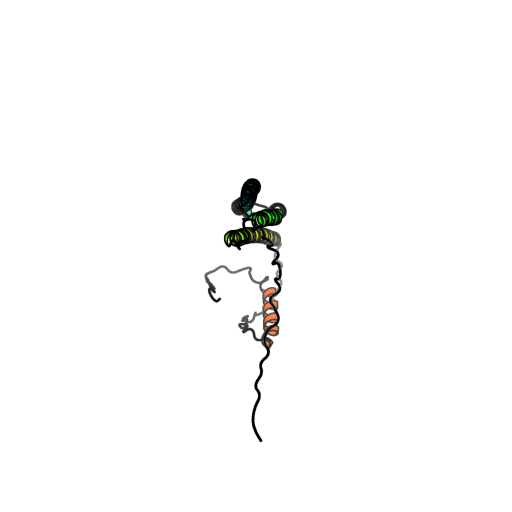1 199 PHE A O 1
ATOM 1594 N N . PHE A 1 200 ? 11.738 12.081 24.707 1.00 36.22 200 PHE A N 1
ATOM 1595 C CA . PHE A 1 200 ? 12.593 11.867 23.549 1.00 36.22 200 PHE A CA 1
ATOM 1596 C C . PHE A 1 200 ? 13.584 10.749 23.892 1.00 36.22 200 PHE A C 1
ATOM 1598 O O . PHE A 1 200 ? 14.294 10.858 24.889 1.00 36.22 200 PHE A O 1
ATOM 1605 N N . VAL A 1 201 ? 13.707 9.739 23.034 1.00 36.56 201 VAL A N 1
ATOM 1606 C CA . VAL A 1 201 ? 14.959 8.987 22.890 1.00 36.56 201 VAL A CA 1
ATOM 1607 C C . VAL A 1 201 ? 15.267 8.932 21.400 1.00 36.56 201 VAL A C 1
ATOM 1609 O O . VAL A 1 201 ? 14.703 8.139 20.654 1.00 36.56 201 VAL A O 1
ATOM 1612 N N . LYS A 1 202 ? 16.128 9.858 20.971 1.00 35.75 202 LYS A N 1
ATOM 1613 C CA . LYS A 1 202 ? 16.882 9.772 19.722 1.00 35.75 202 LYS A CA 1
ATOM 1614 C C . LYS A 1 202 ? 18.245 9.137 20.024 1.00 35.75 202 LYS A C 1
ATOM 1616 O O . LYS A 1 202 ? 18.870 9.513 21.012 1.00 35.75 202 LYS A O 1
ATOM 1621 N N . ASN A 1 203 ? 18.686 8.309 19.074 1.00 33.50 203 ASN A N 1
ATOM 1622 C CA . ASN A 1 203 ? 20.058 7.894 18.741 1.00 33.50 203 ASN A CA 1
ATOM 1623 C C . ASN A 1 203 ? 20.734 6.769 19.545 1.00 33.50 203 ASN A C 1
ATOM 1625 O O . ASN A 1 203 ? 21.195 6.982 20.662 1.00 33.50 203 ASN A O 1
ATOM 1629 N N . LEU A 1 204 ? 20.856 5.605 18.889 1.00 31.45 204 LEU A N 1
ATOM 1630 C CA . LEU A 1 204 ? 22.080 4.890 18.442 1.00 31.45 204 LEU A CA 1
ATOM 1631 C C . LEU A 1 204 ? 21.590 3.488 18.003 1.00 31.45 204 LEU A C 1
ATOM 1633 O O . LEU A 1 204 ? 20.976 2.806 18.817 1.00 31.45 204 LEU A O 1
ATOM 1637 N N . ILE A 1 205 ? 21.714 3.014 16.760 1.00 39.25 205 ILE A N 1
ATOM 1638 C CA . ILE A 1 205 ? 22.811 3.033 15.771 1.00 39.25 205 ILE A CA 1
ATOM 1639 C C . ILE A 1 205 ? 22.253 3.366 14.384 1.00 39.25 205 ILE A C 1
ATOM 1641 O O . ILE A 1 205 ? 21.128 2.903 14.092 1.00 39.25 205 ILE A O 1
#